Protein AF-A0A1G2DXQ0-F1 (afdb_monomer_lite)

Organism: NCBI:txid1801661

Foldseek 3Di:
DVVVVLVVVLVVVLVVQLVVLVVVQVVVCVVPVDFDWDQWDDPDPPDIDGDPDTHGPNCCSVVRSVVSSVVSCVLVDPPCPLVNLLVVLLCVLLVVLLCCLLCVLLVVLQVQQVVQLVVVDVPPSNVRSCCRSVVRSCCRNCVRSVCRSCCRSVVVSVVVSVVVVVVVCPDPVVVVVVVVVVVVVVVVVVVVD

pLDDT: mean 70.81, std 11.17, range [49.62, 90.19]

Sequence (193 aa):
MEKERKRKLMWRWSLITAGLIALFWTMWYLITGQVPVMTSIKMTPELTWQLPFGISRWWDILIGPIWSFILISFFTNERITKNEGLVFGLVFGLVAGLVFGLVFGLGAGLVFGLVFGLVFGPGAGLVFGLVAGLGFGLVFGLGFGLVFGLVFGLGAGLSFGLVAFIEWVLSKRFWKSVGYWLIAKNTNKTKEA

Secondary structure (DSSP, 8-state):
-HHHHHHHHHHHHHHHHHHHHHHHHHHHHHHHSS--EEEEEESSSS-EEEEEEEEEGGGHHHHHHHHHHHHHHHHT-TTS-TTHHHHHHHHHHHHHHHHHHHHHHHHHHHHHHHHHHHHT-TTHHHHHHHHHHHHHHHHHHHHHHHHHHHHHHHHHHHHHHHHHHHHHHHSHHHHHHHHHHHHHHHHHHTT--

Radius of gyration: 26.66 Å; chains: 1; bounding box: 58×34×91 Å

Structure (mmCIF, N/CA/C/O backbone):
data_AF-A0A1G2DXQ0-F1
#
_entry.id   AF-A0A1G2DXQ0-F1
#
loop_
_atom_site.group_PDB
_atom_site.id
_atom_site.type_symbol
_atom_site.label_atom_id
_atom_site.label_alt_id
_atom_site.label_comp_id
_atom_site.label_asym_id
_atom_site.label_entity_id
_atom_site.label_seq_id
_atom_site.pdbx_PDB_ins_code
_atom_site.Cartn_x
_atom_site.Cartn_y
_atom_site.Cartn_z
_atom_site.occupancy
_atom_site.B_iso_or_equiv
_atom_site.auth_seq_id
_atom_site.auth_comp_id
_atom_site.auth_asym_id
_atom_site.auth_atom_id
_atom_site.pdbx_PDB_model_num
ATOM 1 N N . MET A 1 1 ? -22.666 2.218 19.376 1.00 52.53 1 MET A N 1
ATOM 2 C CA . MET A 1 1 ? -22.587 3.556 18.745 1.00 52.53 1 MET A CA 1
ATOM 3 C C . MET A 1 1 ? -21.259 3.782 18.018 1.00 52.53 1 MET A C 1
ATOM 5 O O . MET A 1 1 ? -21.275 3.916 16.802 1.00 52.53 1 MET A O 1
ATOM 9 N N . GLU A 1 2 ? -20.105 3.768 18.694 1.00 59.62 2 GLU A N 1
ATOM 10 C CA . GLU A 1 2 ? -18.818 4.112 18.055 1.00 59.62 2 GLU A CA 1
ATOM 11 C C . GLU A 1 2 ? -18.319 3.078 17.025 1.00 59.62 2 GLU A C 1
ATOM 13 O O . GLU A 1 2 ? -17.990 3.441 15.896 1.00 59.62 2 GLU A O 1
ATOM 18 N N . LYS A 1 3 ? -18.374 1.777 17.348 1.00 60.38 3 LYS A N 1
ATOM 19 C CA . LYS A 1 3 ? -18.019 0.684 16.413 1.00 60.38 3 LYS A CA 1
ATOM 20 C C . LYS A 1 3 ? -18.820 0.702 15.110 1.00 60.38 3 LYS A C 1
ATOM 22 O O . LYS A 1 3 ? -18.316 0.334 14.055 1.00 60.38 3 LYS A O 1
ATOM 27 N N . GLU A 1 4 ? -20.079 1.108 15.179 1.00 65.38 4 GLU A N 1
ATOM 28 C CA . GLU A 1 4 ? -20.983 1.120 14.030 1.00 65.38 4 GLU A CA 1
ATOM 29 C C . GLU A 1 4 ? -20.760 2.349 13.146 1.00 65.38 4 GLU A C 1
ATOM 31 O O . GLU A 1 4 ? -20.757 2.245 11.918 1.00 65.38 4 GLU A O 1
ATOM 36 N N . ARG A 1 5 ? -20.435 3.488 13.769 1.00 68.50 5 ARG A N 1
ATOM 37 C CA . ARG A 1 5 ? -19.997 4.702 13.074 1.00 68.50 5 ARG A CA 1
ATOM 38 C C . ARG A 1 5 ? -18.657 4.478 12.356 1.00 68.50 5 ARG A C 1
ATOM 40 O O . ARG A 1 5 ? -18.553 4.816 11.180 1.00 68.50 5 ARG A O 1
ATOM 47 N N . LYS A 1 6 ? -17.689 3.815 13.011 1.00 65.38 6 LYS A N 1
ATOM 48 C CA . LYS A 1 6 ? -16.402 3.401 12.410 1.00 65.38 6 LYS A CA 1
ATOM 49 C C . LYS A 1 6 ? -16.615 2.458 11.219 1.00 65.38 6 LYS A C 1
ATOM 51 O O . LYS A 1 6 ? -16.069 2.694 10.147 1.00 65.38 6 LYS A O 1
ATOM 56 N N . ARG A 1 7 ? -17.484 1.449 11.356 1.00 66.75 7 ARG A N 1
ATOM 57 C CA . ARG A 1 7 ? -17.808 0.498 10.274 1.00 66.75 7 ARG A CA 1
ATOM 58 C C . ARG A 1 7 ? -18.415 1.169 9.043 1.00 66.75 7 ARG A C 1
ATOM 60 O O . ARG A 1 7 ? -17.995 0.869 7.929 1.00 66.75 7 ARG A O 1
ATOM 67 N N . LYS A 1 8 ? -19.354 2.101 9.237 1.00 71.25 8 LYS A N 1
ATOM 68 C CA . LYS A 1 8 ? -19.920 2.899 8.136 1.00 71.25 8 LYS A CA 1
ATOM 69 C C . LYS A 1 8 ? -18.861 3.757 7.447 1.00 71.25 8 LYS A C 1
ATOM 71 O O . LYS A 1 8 ? -18.896 3.896 6.231 1.00 71.25 8 LYS A O 1
ATOM 76 N N . LEU A 1 9 ? -17.924 4.325 8.202 1.00 71.88 9 LEU A N 1
ATOM 77 C CA . LEU A 1 9 ? -16.843 5.137 7.645 1.00 71.88 9 LEU A CA 1
ATOM 78 C C . LEU A 1 9 ? -15.877 4.286 6.803 1.00 71.88 9 LEU A C 1
ATOM 80 O O . LEU A 1 9 ? -15.564 4.668 5.680 1.00 71.88 9 LEU A O 1
ATOM 84 N N . MET A 1 10 ? -15.493 3.102 7.293 1.00 71.25 10 MET A N 1
ATOM 85 C CA . MET A 1 10 ? -14.620 2.159 6.573 1.00 71.25 10 MET A CA 1
ATOM 86 C C . MET A 1 10 ? -15.224 1.697 5.243 1.00 71.25 10 MET A C 1
ATOM 88 O O . MET A 1 10 ? -14.546 1.695 4.219 1.00 71.25 10 MET A O 1
ATOM 92 N N . TRP A 1 11 ? -16.521 1.388 5.239 1.00 73.69 11 TRP A N 1
ATOM 93 C CA . TRP A 1 11 ? -17.241 1.031 4.015 1.00 73.69 11 TRP A CA 1
ATOM 94 C C . TRP A 1 11 ? -17.268 2.168 2.988 1.00 73.69 11 TRP A C 1
ATOM 96 O O . TRP A 1 11 ? -17.078 1.931 1.799 1.00 73.69 11 TRP A O 1
ATOM 106 N N . ARG A 1 12 ? -17.452 3.416 3.436 1.00 78.62 12 ARG A N 1
ATOM 107 C CA . ARG A 1 12 ? -17.473 4.586 2.544 1.00 78.62 12 ARG A CA 1
ATOM 108 C C . ARG A 1 12 ? -16.119 4.821 1.876 1.00 78.62 12 ARG A C 1
ATOM 110 O O . ARG A 1 12 ? -16.085 5.064 0.677 1.00 78.62 12 ARG A O 1
ATOM 117 N N . TRP A 1 13 ? -15.015 4.703 2.612 1.00 75.31 13 TRP A N 1
ATOM 118 C CA . TRP A 1 13 ? -13.667 4.861 2.044 1.00 75.31 13 TRP A CA 1
ATOM 119 C C . TRP A 1 13 ? -13.276 3.728 1.093 1.00 75.31 13 TRP A C 1
ATOM 121 O O . TRP A 1 13 ? -12.686 3.977 0.042 1.00 75.31 13 TRP A O 1
ATOM 131 N N . SER A 1 14 ? -13.663 2.495 1.417 1.00 81.44 14 SER A N 1
ATOM 132 C CA . SER A 1 14 ? -13.459 1.335 0.544 1.00 81.44 14 SER A CA 1
ATOM 133 C C . SER A 1 14 ? -14.208 1.496 -0.794 1.00 81.44 14 SER A C 1
ATOM 135 O O . SER A 1 14 ? -13.645 1.259 -1.858 1.00 81.44 14 SER A O 1
ATOM 137 N N . LEU A 1 15 ? -15.436 2.032 -0.774 1.00 81.88 15 LEU A N 1
ATOM 138 C CA . LEU A 1 15 ? -16.193 2.345 -1.996 1.00 81.88 15 LEU A CA 1
ATOM 139 C C . LEU A 1 15 ? -15.593 3.506 -2.803 1.00 81.88 15 LEU A C 1
ATOM 141 O O . LEU A 1 15 ? -15.548 3.439 -4.029 1.00 81.88 15 LEU A O 1
ATOM 145 N N . ILE A 1 16 ? -15.110 4.559 -2.135 1.00 82.62 16 ILE A N 1
ATOM 146 C CA . ILE A 1 16 ? -14.451 5.694 -2.807 1.00 82.62 16 ILE A CA 1
ATOM 147 C C . ILE A 1 16 ? -13.179 5.227 -3.523 1.00 82.62 16 ILE A C 1
ATOM 149 O O . ILE A 1 16 ? -12.954 5.583 -4.678 1.00 82.62 16 ILE A O 1
ATOM 153 N N . THR A 1 17 ? -12.365 4.401 -2.863 1.00 83.19 17 THR A N 1
ATOM 154 C CA . THR A 1 17 ? -11.141 3.850 -3.465 1.00 83.19 17 THR A CA 1
ATOM 155 C C . THR A 1 17 ? -11.452 2.920 -4.637 1.00 83.19 17 THR A C 1
ATOM 157 O O . THR A 1 17 ? -10.815 3.052 -5.680 1.00 83.19 17 THR A O 1
ATOM 160 N N . ALA A 1 18 ? -12.481 2.071 -4.528 1.00 85.31 18 ALA A N 1
ATOM 161 C CA . ALA A 1 18 ? -12.976 1.265 -5.649 1.00 85.31 18 ALA A CA 1
ATOM 162 C C . ALA A 1 18 ? -13.349 2.141 -6.855 1.00 85.31 18 ALA A C 1
ATOM 164 O O . ALA A 1 18 ? -12.915 1.883 -7.977 1.00 85.31 18 ALA A O 1
ATOM 165 N N . GLY A 1 19 ? -14.126 3.201 -6.608 1.00 85.56 19 GLY A N 1
ATOM 166 C CA . GLY A 1 19 ? -14.592 4.126 -7.638 1.00 85.56 19 GLY A CA 1
ATOM 167 C C . GLY A 1 19 ? -13.456 4.886 -8.322 1.00 85.56 19 GLY A C 1
ATOM 168 O O . GLY A 1 19 ? -13.469 5.023 -9.540 1.00 85.56 19 GLY A O 1
ATOM 169 N N . LEU A 1 20 ? -12.444 5.328 -7.570 1.00 85.00 20 LEU A N 1
ATOM 170 C CA . LEU A 1 20 ? -11.263 5.997 -8.130 1.00 85.00 20 LEU A CA 1
ATOM 171 C C . LEU A 1 20 ? -10.435 5.065 -9.024 1.00 85.00 20 LEU A C 1
ATOM 173 O O . LEU A 1 20 ? -10.027 5.468 -10.112 1.00 85.00 20 LEU A O 1
ATOM 177 N N . ILE A 1 21 ? -10.218 3.819 -8.591 1.00 86.69 21 ILE A N 1
ATOM 178 C CA . ILE A 1 21 ? -9.488 2.816 -9.382 1.00 86.69 21 ILE A CA 1
ATOM 179 C C . ILE A 1 21 ? -10.279 2.465 -10.649 1.00 86.69 21 ILE A C 1
ATOM 181 O O . ILE A 1 21 ? -9.698 2.362 -11.729 1.00 86.69 21 ILE A O 1
ATOM 185 N N . ALA A 1 22 ? -11.605 2.342 -10.537 1.00 87.31 22 ALA A N 1
ATOM 186 C CA . ALA A 1 22 ? -12.482 2.128 -11.681 1.00 87.31 22 ALA A CA 1
ATOM 187 C C . ALA A 1 22 ? -12.396 3.283 -12.681 1.00 87.31 22 ALA A C 1
ATOM 189 O O . ALA A 1 22 ? -12.185 3.037 -13.865 1.00 87.31 22 ALA A O 1
ATOM 190 N N . LEU A 1 23 ? -12.479 4.526 -12.195 1.00 87.31 23 LEU A N 1
ATOM 191 C CA . LEU A 1 23 ? -12.400 5.732 -13.016 1.00 87.31 23 LEU A CA 1
ATOM 192 C C . LEU A 1 23 ? -11.070 5.801 -13.775 1.00 87.31 23 LEU A C 1
ATOM 194 O O . LEU A 1 23 ? -11.061 6.032 -14.986 1.00 87.31 23 LEU A O 1
ATOM 198 N N . PHE A 1 24 ? -9.961 5.530 -13.085 1.00 90.19 24 PHE A N 1
ATOM 199 C CA . PHE A 1 24 ? -8.633 5.474 -13.691 1.00 90.19 24 PHE A CA 1
ATOM 200 C C . PHE A 1 24 ? -8.569 4.455 -14.837 1.00 90.19 24 PHE A C 1
ATOM 202 O O . PHE A 1 24 ? -8.163 4.806 -15.946 1.00 90.19 24 PHE A O 1
ATOM 209 N N . TRP A 1 25 ? -9.023 3.218 -14.610 1.00 85.69 25 TRP A N 1
ATOM 210 C CA . TRP A 1 25 ? -8.993 2.183 -15.646 1.00 85.69 25 TRP A CA 1
ATOM 211 C C . TRP A 1 25 ? -9.972 2.443 -16.789 1.00 85.69 25 TRP A C 1
ATOM 213 O O . TRP A 1 25 ? -9.624 2.183 -17.939 1.00 85.69 25 TRP A O 1
ATOM 223 N N . THR A 1 26 ? -11.149 3.014 -16.520 1.00 84.50 26 THR A N 1
ATOM 224 C CA . THR A 1 26 ? -12.054 3.460 -17.591 1.00 84.50 26 THR A CA 1
ATOM 225 C C . THR A 1 26 ? -11.423 4.556 -18.439 1.00 84.50 26 THR A C 1
ATOM 227 O O . THR A 1 26 ? -11.495 4.489 -19.662 1.00 84.50 26 THR A O 1
ATOM 230 N N . MET A 1 27 ? -10.755 5.535 -17.825 1.00 82.25 27 MET A N 1
ATOM 231 C CA . MET A 1 27 ? -10.085 6.607 -18.560 1.00 82.25 27 MET A CA 1
ATOM 232 C C . MET A 1 27 ? -8.917 6.061 -19.387 1.00 82.25 27 MET A C 1
ATOM 234 O O . MET A 1 27 ? -8.775 6.402 -20.558 1.00 82.25 27 MET A O 1
ATOM 238 N N . TRP A 1 28 ? -8.137 5.142 -18.818 1.00 86.31 28 TRP A N 1
ATOM 239 C CA . TRP A 1 28 ? -7.090 4.423 -19.541 1.00 86.31 28 TRP A CA 1
ATOM 240 C C . TRP A 1 28 ? -7.644 3.652 -20.745 1.00 86.31 28 TRP A C 1
ATOM 242 O O . TRP A 1 28 ? -7.092 3.735 -21.842 1.00 86.31 28 TRP A O 1
ATOM 252 N N . TYR A 1 29 ? -8.746 2.924 -20.554 1.00 86.94 29 TYR A N 1
ATOM 253 C CA . TYR A 1 29 ? -9.411 2.166 -21.611 1.00 86.94 29 TYR A CA 1
ATOM 254 C C . TYR A 1 29 ? -9.910 3.074 -22.739 1.00 86.94 29 TYR A C 1
ATOM 256 O O . TYR A 1 29 ? -9.710 2.751 -23.904 1.00 86.94 29 TYR A O 1
ATOM 264 N N . LEU A 1 30 ? -10.485 4.236 -22.412 1.00 87.00 30 LEU A N 1
ATOM 265 C CA . LEU A 1 30 ? -10.919 5.218 -23.412 1.00 87.00 30 LEU A CA 1
ATOM 266 C C . LEU A 1 30 ? -9.749 5.783 -24.233 1.00 87.00 30 LEU A C 1
ATOM 268 O O . LEU A 1 30 ? -9.925 6.072 -25.412 1.00 87.00 30 LEU A O 1
ATOM 272 N N . ILE A 1 31 ? -8.564 5.924 -23.631 1.00 84.75 31 ILE A N 1
ATOM 273 C CA . ILE A 1 31 ? -7.369 6.460 -24.304 1.00 84.75 31 ILE A CA 1
ATOM 274 C C . ILE A 1 31 ? -6.659 5.390 -25.147 1.00 84.75 31 ILE A C 1
ATOM 276 O O . ILE A 1 31 ? -6.178 5.680 -26.238 1.00 84.75 31 ILE A O 1
ATOM 280 N N . THR A 1 32 ? -6.557 4.159 -24.642 1.00 83.75 32 THR A N 1
ATOM 281 C CA . THR A 1 32 ? -5.697 3.108 -25.225 1.00 83.75 32 THR A CA 1
ATOM 282 C C . THR A 1 32 ? -6.465 1.974 -25.909 1.00 83.75 32 THR A C 1
ATOM 284 O O . THR A 1 32 ? -5.857 1.127 -26.562 1.00 83.75 32 THR A O 1
ATOM 287 N N . GLY A 1 33 ? -7.791 1.927 -25.748 1.00 88.00 33 GLY A N 1
ATOM 288 C CA . GLY A 1 33 ? -8.677 0.884 -26.275 1.00 88.00 33 GLY A CA 1
ATOM 289 C C . GLY A 1 33 ? -8.600 -0.460 -25.542 1.00 88.00 33 GLY A C 1
ATOM 290 O O . GLY A 1 33 ? -9.318 -1.392 -25.901 1.00 88.00 33 GLY A O 1
ATOM 291 N N . GLN A 1 34 ? -7.740 -0.597 -24.527 1.00 85.69 34 GLN A N 1
ATOM 292 C CA . GLN A 1 34 ? -7.525 -1.855 -23.810 1.00 85.69 34 GLN A CA 1
ATOM 293 C C . GLN A 1 34 ? -7.027 -1.626 -22.382 1.00 85.69 34 GLN A C 1
ATOM 295 O O . GLN A 1 34 ? -6.322 -0.664 -22.094 1.00 85.69 34 GLN A O 1
ATOM 300 N N . VAL A 1 35 ? -7.362 -2.540 -21.473 1.00 86.62 35 VAL A N 1
ATOM 301 C CA . VAL A 1 35 ? -6.764 -2.568 -20.133 1.00 86.62 35 VAL A CA 1
ATOM 302 C C . VAL A 1 35 ? -5.663 -3.625 -20.123 1.00 86.62 35 VAL A C 1
ATOM 304 O O . VAL A 1 35 ? -5.917 -4.736 -20.593 1.00 86.62 35 VAL A O 1
ATOM 307 N N . PRO A 1 36 ? -4.458 -3.320 -19.603 1.00 87.75 36 PRO A N 1
ATOM 308 C CA . PRO A 1 36 ? -3.347 -4.256 -19.583 1.00 87.75 36 PRO A CA 1
ATOM 309 C C . PRO A 1 36 ? -3.733 -5.591 -18.947 1.00 87.75 36 PRO A C 1
ATOM 311 O O . PRO A 1 36 ? -4.448 -5.645 -17.940 1.00 87.75 36 PRO A O 1
ATOM 314 N N . VAL A 1 37 ? -3.222 -6.667 -19.533 1.00 86.69 37 VAL A N 1
ATOM 315 C CA . VAL A 1 37 ? -3.393 -8.032 -19.043 1.00 86.69 37 VAL A CA 1
ATOM 316 C C . VAL A 1 37 ? -2.010 -8.604 -18.773 1.00 86.69 37 VAL A C 1
ATOM 318 O O . VAL A 1 37 ? -1.135 -8.567 -19.635 1.00 86.69 37 VAL A O 1
ATOM 321 N N . MET A 1 38 ? -1.809 -9.123 -17.567 1.00 81.38 38 MET A N 1
ATOM 322 C CA . MET A 1 38 ? -0.597 -9.848 -17.207 1.00 81.38 38 MET A CA 1
ATOM 323 C C . MET A 1 38 ? -0.742 -11.311 -17.611 1.00 81.38 38 MET A C 1
ATOM 325 O O . MET A 1 38 ? -1.541 -12.043 -17.033 1.00 81.38 38 MET A O 1
ATOM 329 N N . THR A 1 39 ? 0.040 -11.734 -18.598 1.00 84.69 39 THR A N 1
ATOM 330 C CA . THR A 1 39 ? 0.149 -13.135 -19.041 1.00 84.69 39 THR A CA 1
ATOM 331 C C . THR A 1 39 ? 1.480 -13.770 -18.643 1.00 84.69 39 THR A C 1
ATOM 333 O O . THR A 1 39 ? 1.619 -14.988 -18.675 1.00 84.69 39 THR A O 1
ATOM 336 N N . SER A 1 40 ? 2.462 -12.968 -18.226 1.00 83.44 40 SER A N 1
ATOM 337 C CA . SER A 1 40 ? 3.776 -13.454 -17.811 1.00 83.44 40 SER A CA 1
ATOM 338 C C . SER A 1 40 ? 4.334 -12.643 -16.651 1.00 83.44 40 SER A C 1
ATOM 340 O O . SER A 1 40 ? 4.285 -11.412 -16.679 1.00 83.44 40 SER A O 1
ATOM 342 N N . ILE A 1 41 ? 4.932 -13.323 -15.681 1.00 82.75 41 ILE A N 1
ATOM 343 C CA . ILE A 1 41 ? 5.661 -12.717 -14.568 1.00 82.75 41 ILE A CA 1
ATOM 344 C C . ILE A 1 41 ? 7.154 -12.867 -14.864 1.00 82.75 41 ILE A C 1
ATOM 346 O O . ILE A 1 41 ? 7.664 -13.980 -14.986 1.00 82.75 41 ILE A O 1
ATOM 350 N N . LYS A 1 42 ? 7.862 -11.743 -15.007 1.00 85.38 42 LYS A N 1
ATOM 351 C CA . LYS A 1 42 ? 9.319 -11.738 -15.190 1.00 85.38 42 LYS A CA 1
ATOM 352 C C . LYS A 1 42 ? 9.982 -11.720 -13.815 1.00 85.38 42 LYS A C 1
ATOM 354 O O . LYS A 1 42 ? 9.808 -10.746 -13.087 1.00 85.38 42 LYS A O 1
ATOM 359 N N . MET A 1 43 ? 10.700 -12.784 -13.457 1.00 77.88 43 MET A N 1
ATOM 360 C CA . MET A 1 43 ? 11.474 -12.829 -12.207 1.00 77.88 43 MET A CA 1
ATOM 361 C C . MET A 1 43 ? 12.919 -12.371 -12.429 1.00 77.88 43 MET A C 1
ATOM 363 O O . MET A 1 43 ? 13.457 -11.618 -11.623 1.00 77.88 43 MET A O 1
ATOM 367 N N . THR A 1 44 ? 13.512 -12.753 -13.561 1.00 77.62 44 THR A N 1
ATOM 368 C CA . THR A 1 44 ? 14.790 -12.238 -14.079 1.00 77.62 44 THR A CA 1
ATOM 369 C C . THR A 1 44 ? 14.658 -11.979 -15.585 1.00 77.62 44 THR A C 1
ATOM 371 O O . THR A 1 44 ? 13.681 -12.434 -16.189 1.00 77.62 44 THR A O 1
ATOM 374 N N . PRO A 1 45 ? 15.582 -11.230 -16.222 1.00 77.25 45 PRO A N 1
ATO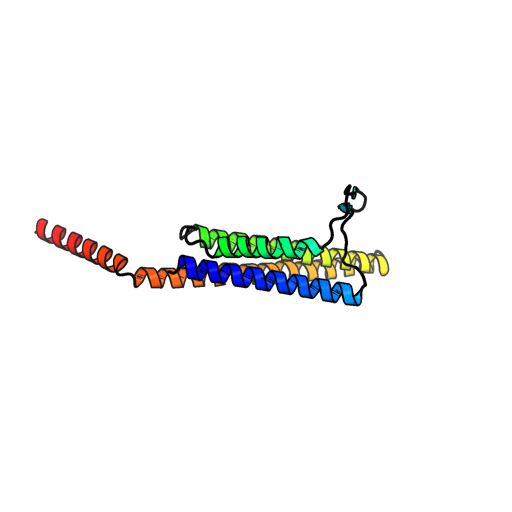M 375 C CA . PRO A 1 45 ? 15.530 -10.974 -17.663 1.00 77.25 45 PRO A CA 1
ATOM 376 C C . PRO A 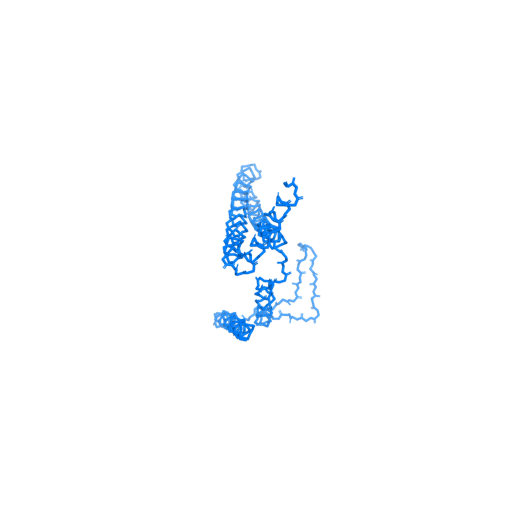1 45 ? 15.440 -12.250 -18.510 1.00 77.25 45 PRO A C 1
ATOM 378 O O . PRO A 1 45 ? 14.770 -12.229 -19.541 1.00 77.25 45 PRO A O 1
ATOM 381 N N . GLU A 1 46 ? 16.039 -13.359 -18.055 1.00 81.69 46 GLU A N 1
ATOM 382 C CA . GLU A 1 46 ? 15.944 -14.656 -18.736 1.00 81.69 46 GLU A CA 1
ATOM 383 C C . GLU A 1 46 ? 14.798 -15.553 -18.226 1.00 81.69 46 GLU A C 1
ATOM 385 O O . GLU A 1 46 ? 14.320 -16.407 -18.974 1.00 81.69 46 GLU A O 1
ATOM 390 N N . LEU A 1 47 ? 14.314 -15.375 -16.986 1.00 84.56 47 LEU A N 1
ATOM 391 C CA . LEU A 1 47 ? 13.260 -16.215 -16.402 1.00 84.56 47 LEU A CA 1
ATOM 392 C C . LEU A 1 47 ? 11.896 -15.521 -16.456 1.00 84.56 47 LEU A C 1
ATOM 394 O O . LEU A 1 47 ? 11.537 -14.705 -15.597 1.00 84.56 47 LEU A O 1
ATOM 398 N N . THR A 1 48 ? 11.104 -15.909 -17.454 1.00 80.38 48 THR A N 1
ATOM 399 C CA . THR A 1 48 ? 9.703 -15.497 -17.576 1.00 80.38 48 THR A CA 1
ATOM 400 C C . THR A 1 48 ? 8.787 -16.674 -17.279 1.00 80.38 48 THR A C 1
ATOM 402 O O . THR A 1 48 ? 8.823 -17.702 -17.952 1.00 80.38 48 THR A O 1
ATOM 405 N N . TRP A 1 49 ? 7.978 -16.538 -16.234 1.00 82.62 49 TRP A N 1
ATOM 406 C CA . TRP A 1 49 ? 6.960 -17.521 -15.902 1.00 82.62 49 TRP A CA 1
ATOM 407 C C . TRP A 1 49 ? 5.665 -17.137 -16.613 1.00 82.62 49 TRP A C 1
ATOM 409 O O . TRP A 1 49 ? 5.131 -16.052 -16.374 1.00 82.62 49 TRP A O 1
ATOM 419 N N . GLN A 1 50 ? 5.184 -17.983 -17.525 1.00 86.62 50 GLN A N 1
ATOM 420 C CA . GLN A 1 50 ? 3.933 -17.741 -18.242 1.00 86.62 50 GLN A CA 1
ATOM 421 C C . GLN A 1 50 ? 2.749 -18.328 -17.482 1.00 86.62 50 GLN A C 1
ATOM 423 O O . GLN A 1 50 ? 2.782 -19.471 -17.028 1.00 86.62 50 GLN A O 1
ATOM 428 N N . LEU A 1 51 ? 1.703 -17.523 -17.346 1.00 85.19 51 LEU A N 1
ATOM 429 C CA . LEU A 1 51 ? 0.471 -17.918 -16.688 1.00 85.19 51 LEU A CA 1
ATOM 430 C C . LEU A 1 51 ? -0.425 -18.656 -17.695 1.00 85.19 51 LEU A C 1
ATOM 432 O O . LEU A 1 51 ? -0.538 -18.223 -18.843 1.00 85.19 51 LEU A O 1
ATOM 436 N N . PRO A 1 52 ? -1.132 -19.717 -17.273 1.00 81.44 52 PRO A N 1
ATOM 437 C CA . PRO A 1 52 ? -2.084 -20.427 -18.129 1.00 81.44 52 PRO A CA 1
ATOM 438 C C . PRO A 1 52 ? -3.328 -19.585 -18.483 1.00 81.44 52 PRO A C 1
ATOM 440 O O . PRO A 1 52 ? -4.163 -20.017 -19.272 1.00 81.44 52 PRO A O 1
ATOM 443 N N . PHE A 1 53 ? -3.463 -18.388 -17.904 1.00 83.94 53 PHE A N 1
ATOM 444 C CA . PHE A 1 53 ? -4.518 -17.416 -18.175 1.00 83.94 53 PHE A CA 1
ATOM 445 C C . PHE A 1 53 ? -3.990 -15.985 -17.994 1.00 83.94 53 PHE A C 1
ATOM 447 O O . PHE A 1 53 ? -3.078 -15.735 -17.208 1.00 83.94 53 PHE A O 1
ATOM 454 N N . GLY A 1 54 ? -4.584 -15.027 -18.707 1.00 81.19 54 GLY A N 1
ATOM 455 C CA . GLY A 1 54 ? -4.271 -13.609 -18.549 1.00 81.19 54 GLY A CA 1
ATOM 456 C C . GLY A 1 54 ? -5.036 -12.978 -17.386 1.00 81.19 54 GLY A C 1
ATOM 457 O O . GLY A 1 54 ? -6.263 -13.053 -17.332 1.00 81.19 54 GLY A O 1
ATOM 458 N N . ILE A 1 55 ? -4.329 -12.313 -16.473 1.00 83.50 55 ILE A N 1
ATOM 459 C CA . ILE A 1 55 ? -4.939 -11.567 -15.368 1.00 83.50 55 ILE A CA 1
ATOM 460 C C . ILE A 1 55 ? -5.106 -10.115 -15.803 1.00 83.50 55 ILE A C 1
ATOM 462 O O . ILE A 1 55 ? -4.128 -9.383 -15.958 1.00 83.50 55 ILE A O 1
ATOM 466 N N . SER A 1 56 ? -6.348 -9.688 -16.028 1.00 86.31 56 SER A N 1
ATOM 467 C CA . SER A 1 56 ? -6.626 -8.290 -16.352 1.00 86.31 56 SER A CA 1
ATOM 468 C C . SER A 1 56 ? -6.337 -7.382 -15.157 1.00 86.31 56 SER A C 1
ATOM 470 O O . SER A 1 56 ? -6.639 -7.721 -14.016 1.00 86.31 56 SER A O 1
ATOM 472 N N . ARG A 1 57 ? -5.832 -6.174 -15.401 1.00 85.44 57 ARG A N 1
ATOM 473 C CA . ARG A 1 57 ? -5.672 -5.191 -14.324 1.00 85.44 57 ARG A CA 1
ATOM 474 C C . ARG A 1 57 ? -6.989 -4.615 -13.796 1.00 85.44 57 ARG A C 1
ATOM 476 O O . ARG A 1 57 ? -6.984 -3.976 -12.751 1.00 85.44 57 ARG A O 1
ATOM 483 N N . TRP A 1 58 ? -8.128 -4.938 -14.418 1.00 81.56 58 TRP A N 1
ATOM 484 C CA . TRP A 1 58 ? -9.458 -4.706 -13.835 1.00 81.56 58 TRP A CA 1
ATOM 485 C C . TRP A 1 58 ? -9.619 -5.327 -12.440 1.00 81.56 58 TRP A C 1
ATOM 487 O O . TRP A 1 58 ? -10.396 -4.824 -11.627 1.00 81.56 58 TRP A O 1
ATOM 497 N N . TRP A 1 59 ? -8.847 -6.375 -12.134 1.00 80.31 59 TRP A N 1
ATOM 498 C CA . TRP A 1 59 ? -8.825 -6.988 -10.811 1.00 80.31 59 TRP A CA 1
ATOM 499 C C . TRP A 1 59 ? -8.408 -6.006 -9.709 1.00 80.31 59 TRP A C 1
ATOM 501 O O . TRP A 1 59 ? -8.896 -6.153 -8.590 1.00 80.31 59 TRP A O 1
ATOM 511 N N . ASP A 1 60 ? -7.637 -4.954 -10.020 1.00 80.81 60 ASP A N 1
ATOM 512 C CA . ASP A 1 60 ? -7.211 -3.911 -9.072 1.00 80.81 60 ASP A CA 1
ATOM 513 C C . ASP A 1 60 ? -8.411 -3.225 -8.374 1.00 80.81 60 ASP A C 1
ATOM 515 O O . ASP A 1 60 ? -8.292 -2.791 -7.227 1.00 80.81 60 ASP A O 1
ATOM 519 N N . ILE A 1 61 ? -9.593 -3.194 -9.009 1.00 84.00 61 ILE A N 1
ATOM 520 C CA . ILE A 1 61 ? -10.840 -2.654 -8.428 1.00 84.00 61 ILE A CA 1
ATOM 521 C C . ILE A 1 61 ? -11.380 -3.533 -7.303 1.00 84.00 61 ILE A C 1
ATOM 523 O O . ILE A 1 61 ? -12.018 -3.025 -6.388 1.00 84.00 61 ILE A O 1
ATOM 527 N N . LEU A 1 62 ? -11.142 -4.843 -7.356 1.00 80.75 62 LEU A N 1
ATOM 528 C CA . LEU A 1 62 ? -11.572 -5.771 -6.312 1.00 80.75 62 LEU A CA 1
ATOM 529 C C . LEU A 1 62 ? -10.563 -5.803 -5.166 1.00 80.75 62 LEU A C 1
ATOM 531 O O . LEU A 1 62 ? -10.951 -5.801 -3.999 1.00 80.75 62 LEU A O 1
ATOM 535 N N . ILE A 1 63 ? 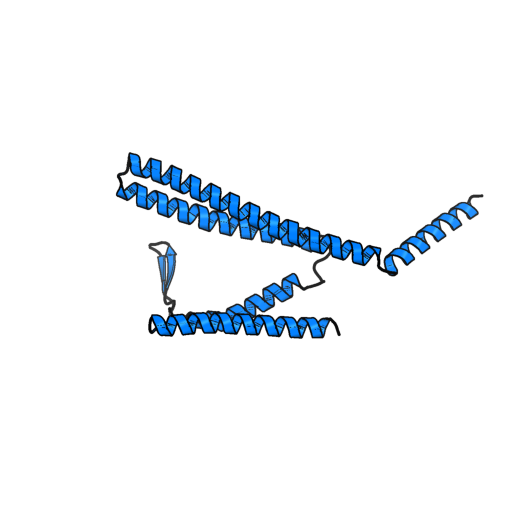-9.266 -5.788 -5.482 1.00 79.50 63 ILE A N 1
ATOM 536 C CA . ILE A 1 63 ? -8.208 -5.911 -4.468 1.00 79.50 63 ILE A CA 1
ATOM 537 C C . ILE A 1 63 ? -7.954 -4.591 -3.738 1.00 79.50 63 ILE A C 1
ATOM 539 O O . ILE A 1 63 ? -7.703 -4.610 -2.538 1.00 79.50 63 ILE A O 1
ATOM 543 N N . GLY A 1 64 ? -8.043 -3.442 -4.412 1.00 80.19 64 GLY A N 1
ATOM 544 C CA . GLY A 1 64 ? -7.811 -2.129 -3.797 1.00 80.19 64 GLY A CA 1
ATOM 545 C C . GLY A 1 64 ? -8.706 -1.847 -2.578 1.00 80.19 64 GLY A C 1
ATOM 546 O O . GLY A 1 64 ? -8.188 -1.503 -1.515 1.00 80.19 64 GLY A O 1
ATOM 547 N N . PRO A 1 65 ? -10.030 -2.056 -2.667 1.00 80.94 65 PRO A N 1
ATOM 548 C CA . PRO A 1 65 ? -10.964 -1.897 -1.551 1.00 80.94 65 PRO A CA 1
ATOM 549 C C . PRO A 1 65 ? -10.725 -2.890 -0.410 1.00 80.94 65 PRO A C 1
ATOM 551 O O . PRO A 1 65 ? -10.886 -2.516 0.754 1.00 80.94 65 PRO A O 1
ATOM 554 N N . ILE A 1 66 ? -10.305 -4.121 -0.732 1.00 77.50 66 ILE A N 1
ATOM 555 C CA . ILE A 1 66 ? -9.915 -5.149 0.247 1.00 77.50 66 ILE A CA 1
ATOM 556 C C . ILE A 1 66 ? -8.654 -4.705 0.991 1.00 77.50 66 ILE A C 1
ATOM 558 O O . ILE A 1 66 ? -8.640 -4.701 2.221 1.00 77.50 66 ILE A O 1
ATOM 562 N N . TRP A 1 67 ? -7.625 -4.256 0.268 1.00 70.75 67 TRP A N 1
ATOM 563 C CA . TRP A 1 67 ? -6.408 -3.708 0.861 1.00 70.75 67 TRP A CA 1
ATOM 564 C C . TRP A 1 67 ? -6.702 -2.478 1.708 1.00 70.75 67 TRP A C 1
ATOM 566 O O . TRP A 1 67 ? -6.237 -2.419 2.837 1.00 70.75 67 TRP A O 1
ATOM 576 N N . SER A 1 68 ? -7.528 -1.546 1.228 1.00 73.06 68 SER A N 1
ATOM 577 C CA . SER A 1 68 ? -7.963 -0.368 1.989 1.00 73.06 68 SER A CA 1
ATOM 578 C C . SER A 1 68 ? -8.676 -0.763 3.285 1.00 73.06 68 SER A C 1
ATOM 580 O O . SER A 1 68 ? -8.385 -0.209 4.345 1.00 73.06 68 SER A O 1
ATOM 582 N N . PHE A 1 69 ? -9.549 -1.772 3.236 1.00 71.94 69 PHE A N 1
ATOM 583 C CA . PHE A 1 69 ? -10.233 -2.289 4.417 1.00 71.94 69 PHE A CA 1
ATOM 584 C C . PHE A 1 69 ? -9.266 -2.948 5.404 1.00 71.94 69 PHE A C 1
ATOM 586 O O . PHE A 1 69 ? -9.356 -2.678 6.598 1.00 71.94 69 PHE A O 1
ATOM 593 N N . ILE A 1 70 ? -8.318 -3.759 4.926 1.00 72.50 70 ILE A N 1
ATOM 594 C CA . ILE A 1 70 ? -7.273 -4.373 5.758 1.00 72.50 70 ILE A CA 1
ATOM 595 C C . ILE A 1 70 ? -6.416 -3.285 6.409 1.00 72.50 70 ILE A C 1
ATOM 597 O O . ILE A 1 70 ? -6.251 -3.297 7.625 1.00 72.50 70 ILE A O 1
ATOM 601 N N . LEU A 1 71 ? -5.938 -2.311 5.632 1.00 67.81 71 LEU A N 1
ATOM 602 C CA . LEU A 1 71 ? -5.094 -1.208 6.099 1.00 67.81 71 LEU A CA 1
ATOM 603 C C . LEU A 1 71 ? -5.820 -0.390 7.171 1.00 67.81 71 LEU A C 1
ATOM 605 O O . LEU A 1 71 ? -5.321 -0.230 8.280 1.00 67.81 71 LEU A O 1
ATOM 609 N N . ILE A 1 72 ? -7.044 0.058 6.892 1.00 67.00 72 ILE A N 1
ATOM 610 C CA . ILE A 1 72 ? -7.820 0.857 7.845 1.00 67.00 72 ILE A CA 1
ATOM 611 C C . ILE A 1 72 ? -8.213 0.015 9.062 1.00 67.00 72 ILE A C 1
ATOM 613 O O . ILE A 1 72 ? -8.103 0.493 10.191 1.00 67.00 72 ILE A O 1
ATOM 617 N N . SER A 1 73 ? -8.625 -1.241 8.876 1.00 63.31 73 SER A N 1
ATOM 618 C CA . SER A 1 73 ? -8.950 -2.139 9.987 1.00 63.31 73 SER A CA 1
ATOM 619 C C . SER A 1 73 ? -7.737 -2.420 10.866 1.00 63.31 73 SER A C 1
ATOM 621 O O . SER A 1 73 ? -7.924 -2.670 12.052 1.00 63.31 73 SER A O 1
ATOM 623 N N . PHE A 1 74 ? -6.524 -2.384 10.317 1.00 61.66 74 PHE A N 1
ATOM 624 C CA . PHE A 1 74 ? -5.286 -2.569 11.064 1.00 61.66 74 PHE A CA 1
ATOM 625 C C . PHE A 1 74 ? -4.903 -1.298 11.834 1.00 61.66 74 PHE A C 1
ATOM 627 O O . PHE A 1 74 ? -4.667 -1.360 13.037 1.00 61.66 74 PHE A O 1
ATOM 634 N N . PHE A 1 75 ? -4.948 -0.131 11.182 1.00 57.25 75 PHE A N 1
ATOM 635 C CA . PHE A 1 75 ? -4.634 1.168 11.797 1.00 57.25 75 PHE A CA 1
ATOM 636 C C . PHE A 1 75 ? -5.684 1.651 12.809 1.00 57.25 75 PHE A C 1
ATOM 638 O O . PHE A 1 75 ? -5.361 2.403 13.724 1.00 57.25 75 PHE A O 1
ATOM 645 N N . THR A 1 76 ? -6.941 1.221 12.672 1.00 56.97 76 THR A N 1
ATOM 646 C CA . THR A 1 76 ? -8.046 1.624 13.566 1.00 56.97 76 THR A CA 1
ATOM 647 C C . THR A 1 76 ? -8.303 0.594 14.675 1.00 56.97 76 THR A C 1
ATOM 649 O O . THR A 1 76 ? -9.216 0.773 15.486 1.00 56.97 76 THR A O 1
ATOM 652 N N . ASN A 1 77 ? -7.547 -0.511 14.725 1.00 54.94 77 ASN A N 1
ATOM 653 C CA . ASN A 1 77 ? -7.747 -1.537 15.743 1.00 54.94 77 ASN A CA 1
ATOM 654 C C . ASN A 1 77 ? -7.174 -1.073 17.089 1.00 54.94 77 ASN A C 1
ATOM 656 O O . ASN A 1 77 ? -5.966 -1.063 17.296 1.00 54.94 77 ASN A O 1
ATOM 660 N N . GLU A 1 78 ? -8.048 -0.779 18.050 1.00 54.84 78 GLU A N 1
ATOM 661 C CA . GLU A 1 78 ? -7.694 -0.413 19.436 1.00 54.84 78 GLU A CA 1
ATOM 662 C C . GLU A 1 78 ? -6.976 -1.537 20.219 1.00 54.84 78 GLU A C 1
ATOM 664 O O . GLU A 1 78 ? -6.667 -1.377 21.397 1.00 54.84 78 GLU A O 1
ATOM 669 N N . ARG A 1 79 ? -6.741 -2.699 19.593 1.00 49.62 79 ARG A N 1
ATOM 670 C CA . ARG A 1 79 ? -6.106 -3.872 20.211 1.00 49.62 79 ARG A CA 1
ATOM 671 C C . ARG A 1 79 ? -4.587 -3.901 20.125 1.00 49.62 79 ARG A C 1
ATOM 673 O O . ARG A 1 79 ? -4.003 -4.794 20.731 1.00 49.62 79 ARG A O 1
ATOM 680 N N . ILE A 1 80 ? -3.951 -2.981 19.403 1.00 52.97 80 ILE A N 1
ATOM 681 C CA . ILE A 1 80 ? -2.493 -2.900 19.460 1.00 52.97 80 ILE A CA 1
ATOM 682 C C . ILE A 1 80 ? -2.142 -2.239 20.791 1.00 52.97 80 ILE A C 1
ATOM 684 O O . ILE A 1 80 ? -2.473 -1.079 21.041 1.00 52.97 80 ILE A O 1
ATOM 688 N N . THR A 1 81 ? -1.566 -3.026 21.696 1.00 50.84 81 THR A N 1
ATOM 689 C CA . THR A 1 81 ? -1.249 -2.560 23.044 1.00 50.84 81 THR A CA 1
ATOM 690 C C . THR A 1 81 ? -0.293 -1.365 22.962 1.00 50.84 81 THR A C 1
ATOM 692 O O . THR A 1 81 ? 0.511 -1.264 22.040 1.00 50.84 81 THR A O 1
ATOM 695 N N . LYS A 1 82 ? -0.414 -0.421 23.907 1.00 51.25 82 LYS A N 1
ATOM 696 C CA . LYS A 1 82 ? 0.197 0.929 23.917 1.00 51.25 82 LYS A CA 1
ATOM 697 C C . LYS A 1 82 ? 1.678 1.034 23.494 1.00 51.25 82 LYS A C 1
ATOM 699 O O . LYS A 1 82 ? 2.094 2.114 23.093 1.00 51.25 82 LYS A O 1
ATOM 704 N N . ASN A 1 83 ? 2.448 -0.052 23.560 1.00 50.69 83 ASN A N 1
ATOM 705 C CA . ASN A 1 83 ? 3.861 -0.095 23.173 1.00 50.69 83 ASN A CA 1
ATOM 706 C C . ASN A 1 83 ? 4.075 -0.699 21.772 1.00 50.69 83 ASN A C 1
ATOM 708 O O . ASN A 1 83 ? 4.987 -0.296 21.057 1.00 50.69 83 ASN A O 1
ATOM 712 N N . GLU A 1 84 ? 3.211 -1.619 21.347 1.00 55.00 84 GLU A N 1
ATOM 713 C CA . GLU A 1 84 ? 3.300 -2.289 20.048 1.00 55.00 84 GLU A CA 1
ATOM 714 C C . GLU A 1 84 ? 2.894 -1.363 18.900 1.00 55.00 84 GLU A C 1
ATOM 716 O O . GLU A 1 84 ? 3.432 -1.494 17.813 1.00 55.00 84 GLU A O 1
ATOM 721 N N . GLY A 1 85 ? 2.008 -0.385 19.124 1.00 56.28 85 GLY A N 1
ATOM 722 C CA . GLY A 1 85 ? 1.570 0.546 18.073 1.00 56.28 85 GLY A CA 1
ATOM 723 C C . GLY A 1 85 ? 2.666 1.524 17.653 1.00 56.28 85 GLY A C 1
ATOM 724 O O . GLY A 1 85 ? 2.815 1.819 16.469 1.00 56.28 85 GLY A O 1
ATOM 725 N N . LEU A 1 86 ? 3.476 1.972 18.618 1.00 54.16 86 LEU A N 1
ATOM 726 C CA . LEU A 1 86 ? 4.632 2.832 18.370 1.00 54.16 86 LEU A CA 1
ATOM 727 C C . LEU A 1 86 ? 5.745 2.050 17.667 1.00 54.16 86 LEU A C 1
ATOM 729 O O . LEU A 1 86 ? 6.263 2.496 16.649 1.00 54.16 86 LEU A O 1
ATOM 733 N N . VAL A 1 87 ? 6.073 0.862 18.186 1.00 59.44 87 VAL A N 1
ATOM 734 C CA . VAL A 1 87 ? 7.085 -0.018 17.589 1.00 59.44 87 VAL A CA 1
ATOM 735 C C . VAL A 1 87 ? 6.657 -0.433 16.187 1.00 59.44 87 VAL A C 1
ATOM 737 O O . VAL A 1 87 ? 7.457 -0.358 15.267 1.00 59.44 87 VAL A O 1
ATOM 740 N N . PHE A 1 88 ? 5.391 -0.789 15.985 1.00 59.06 88 PHE A N 1
ATOM 741 C CA . PHE A 1 88 ? 4.880 -1.178 14.678 1.00 59.06 88 PHE A CA 1
ATOM 742 C C . PHE A 1 88 ? 4.830 -0.003 13.701 1.00 59.06 88 PHE A C 1
ATOM 744 O O . PHE A 1 88 ? 5.255 -0.164 12.568 1.00 59.06 88 PHE A O 1
ATOM 751 N N . GLY A 1 89 ? 4.366 1.183 14.109 1.00 60.91 89 GLY A N 1
ATOM 752 C CA . GLY A 1 89 ? 4.361 2.370 13.246 1.00 60.91 89 GLY A CA 1
ATOM 753 C C . GLY A 1 89 ? 5.771 2.806 12.839 1.00 60.91 89 GLY A C 1
ATOM 754 O O . GLY A 1 89 ? 6.000 3.156 11.681 1.00 60.91 89 GLY A O 1
ATOM 755 N N . LEU A 1 90 ? 6.728 2.706 13.766 1.00 59.44 90 LEU A N 1
ATOM 756 C CA . LEU A 1 90 ? 8.136 2.979 13.503 1.00 59.44 90 LEU A CA 1
ATOM 757 C C . LEU A 1 90 ? 8.746 1.912 12.588 1.00 59.44 90 LEU A C 1
ATOM 759 O O . LEU A 1 90 ? 9.354 2.256 11.585 1.00 59.44 90 LEU A O 1
ATOM 763 N N . VAL A 1 91 ? 8.551 0.625 12.887 1.00 64.25 91 VAL A N 1
ATOM 764 C CA . VAL A 1 91 ? 9.089 -0.487 12.090 1.00 64.25 91 VAL A CA 1
ATOM 765 C C . VAL A 1 91 ? 8.456 -0.507 10.707 1.00 64.25 91 VAL A C 1
ATOM 767 O O . VAL A 1 91 ? 9.174 -0.579 9.723 1.00 64.25 91 VAL A O 1
ATOM 770 N N . PHE A 1 92 ? 7.138 -0.385 10.593 1.00 63.12 92 PHE A N 1
ATOM 771 C CA . PHE A 1 92 ? 6.451 -0.362 9.307 1.00 63.12 92 PHE A CA 1
ATOM 772 C C . PHE A 1 92 ? 6.811 0.888 8.501 1.00 63.12 92 PHE A C 1
ATOM 774 O O . PHE A 1 92 ? 7.156 0.764 7.333 1.00 63.12 92 PHE A O 1
ATOM 781 N N . GLY A 1 93 ? 6.785 2.080 9.106 1.00 61.84 93 GLY A N 1
ATOM 782 C CA . GLY A 1 93 ? 7.138 3.328 8.424 1.00 61.84 93 GLY A CA 1
ATOM 783 C C . GLY A 1 93 ? 8.599 3.361 7.975 1.00 61.84 93 GLY A C 1
ATOM 784 O O . GLY A 1 93 ? 8.885 3.766 6.849 1.00 61.84 93 GLY A O 1
ATOM 785 N N . LEU A 1 94 ? 9.513 2.875 8.817 1.00 62.72 94 LEU A N 1
ATOM 786 C CA . LEU A 1 94 ? 10.933 2.786 8.495 1.00 62.72 94 LEU A CA 1
ATOM 787 C C . LEU A 1 94 ? 11.194 1.692 7.459 1.00 62.72 94 LEU A C 1
ATOM 789 O O . LEU A 1 94 ? 11.849 1.963 6.467 1.00 62.72 94 LEU A O 1
ATOM 793 N N . VAL A 1 95 ? 10.666 0.479 7.631 1.00 66.88 95 VAL A N 1
ATOM 794 C CA . VAL A 1 95 ? 10.884 -0.624 6.681 1.00 66.88 95 VAL A CA 1
ATOM 795 C C . VAL A 1 95 ? 10.238 -0.306 5.340 1.00 66.88 95 VAL A C 1
ATOM 797 O O . VAL A 1 95 ? 10.904 -0.420 4.322 1.00 66.88 95 VAL A O 1
ATOM 800 N N . ALA A 1 96 ? 8.985 0.147 5.304 1.00 62.47 96 ALA A N 1
ATOM 801 C CA . ALA A 1 96 ? 8.331 0.504 4.048 1.00 62.47 96 ALA A CA 1
ATOM 802 C C . ALA A 1 96 ? 9.008 1.711 3.386 1.00 62.47 96 ALA A C 1
ATOM 804 O O . ALA A 1 96 ? 9.295 1.659 2.194 1.00 62.47 96 ALA A O 1
ATOM 805 N N . GLY A 1 97 ? 9.317 2.768 4.147 1.00 61.97 97 GLY A N 1
ATOM 806 C CA . GLY A 1 97 ? 9.989 3.960 3.629 1.00 61.97 97 GLY A CA 1
ATOM 807 C C . GLY A 1 97 ? 11.396 3.667 3.112 1.00 61.97 97 GLY A C 1
ATOM 808 O O . GLY A 1 97 ? 11.756 4.113 2.025 1.00 61.97 97 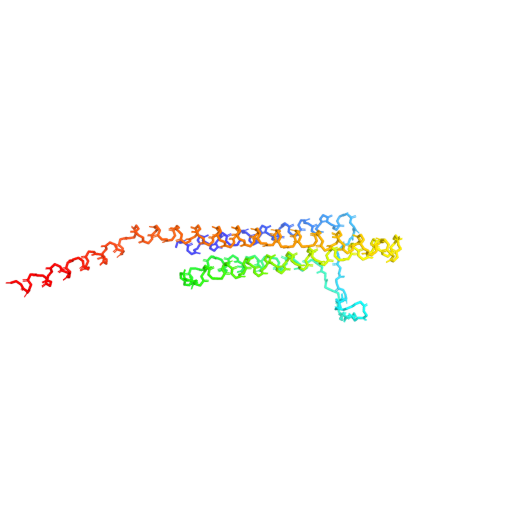GLY A O 1
ATOM 809 N N . LEU A 1 98 ? 12.172 2.865 3.844 1.00 63.59 98 LEU A N 1
ATOM 810 C CA . LEU A 1 98 ? 13.536 2.505 3.472 1.00 63.59 98 LEU A CA 1
ATOM 811 C C . LEU A 1 98 ? 13.551 1.482 2.334 1.00 63.59 98 LEU A C 1
ATOM 813 O O . LEU A 1 98 ? 14.314 1.658 1.400 1.00 63.59 98 LEU A O 1
ATOM 817 N N . VAL A 1 99 ? 12.692 0.459 2.342 1.00 67.81 99 VAL A N 1
ATOM 818 C CA . VAL A 1 99 ? 12.601 -0.502 1.229 1.00 67.81 99 VAL A CA 1
ATOM 819 C C . VAL A 1 99 ? 12.141 0.207 -0.037 1.00 67.81 99 VAL A C 1
ATOM 821 O O . VAL A 1 99 ? 12.773 0.054 -1.074 1.00 67.81 99 VAL A O 1
ATOM 824 N N . PHE A 1 100 ? 11.092 1.025 0.029 1.00 60.97 100 PHE A N 1
ATOM 825 C CA . PHE A 1 100 ? 10.599 1.734 -1.150 1.00 60.97 100 PHE A CA 1
ATOM 826 C C . PHE A 1 100 ? 11.610 2.775 -1.643 1.00 60.97 100 PHE A C 1
ATOM 828 O O . PHE A 1 100 ? 11.918 2.818 -2.831 1.00 60.97 100 PHE A O 1
ATOM 835 N N . GLY A 1 101 ? 12.187 3.563 -0.732 1.00 57.97 101 GLY A N 1
ATOM 836 C CA . GLY A 1 101 ? 13.215 4.550 -1.050 1.00 57.97 101 GLY A CA 1
ATOM 837 C C . GLY A 1 101 ? 14.469 3.914 -1.644 1.00 57.97 101 GLY A C 1
ATOM 838 O O . GLY A 1 101 ? 14.938 4.350 -2.691 1.00 57.97 101 GLY A O 1
ATOM 839 N N . LEU A 1 102 ? 14.995 2.850 -1.036 1.00 62.50 102 LEU A N 1
ATOM 840 C CA . LEU A 1 102 ? 16.218 2.199 -1.502 1.00 62.50 102 LEU A CA 1
ATOM 841 C C . LEU A 1 102 ? 15.979 1.400 -2.788 1.00 62.50 102 LEU A C 1
ATOM 843 O O . LEU A 1 102 ? 16.751 1.526 -3.728 1.00 62.50 102 LEU A O 1
ATOM 847 N N . VAL A 1 103 ? 14.901 0.618 -2.886 1.00 65.00 103 VAL A N 1
ATOM 848 C CA . VAL A 1 103 ? 14.617 -0.173 -4.098 1.00 65.00 103 VAL A CA 1
ATOM 849 C C . VAL A 1 103 ? 14.328 0.743 -5.282 1.00 65.00 103 VAL A C 1
ATOM 851 O O . VAL A 1 103 ? 14.872 0.532 -6.364 1.00 65.00 103 VAL A O 1
ATOM 854 N N . PHE A 1 104 ? 13.512 1.780 -5.090 1.00 57.19 104 PHE A N 1
ATOM 855 C CA . PHE A 1 104 ? 13.138 2.671 -6.184 1.00 57.19 104 PHE A CA 1
ATOM 856 C C . PHE A 1 104 ? 14.242 3.682 -6.498 1.00 57.19 104 PHE A C 1
ATOM 858 O O . PHE A 1 104 ? 14.600 3.854 -7.657 1.00 57.19 104 PHE A O 1
ATOM 865 N N . GLY A 1 105 ? 14.822 4.316 -5.477 1.00 58.84 105 GLY A N 1
ATOM 866 C CA . GLY A 1 105 ? 15.887 5.304 -5.639 1.00 58.84 105 GLY A CA 1
ATOM 867 C C . GLY A 1 105 ? 17.171 4.679 -6.172 1.00 58.84 105 GLY A C 1
ATOM 868 O O . GLY A 1 105 ? 17.707 5.135 -7.180 1.00 58.84 105 GLY A O 1
ATOM 869 N N . LEU A 1 106 ? 17.644 3.603 -5.543 1.00 62.53 106 LEU A N 1
ATOM 870 C CA . LEU A 1 106 ? 18.884 2.938 -5.939 1.00 62.53 106 LEU A CA 1
ATOM 871 C C . LEU A 1 106 ? 18.673 2.138 -7.229 1.00 62.53 106 LEU A C 1
ATOM 873 O O . LEU A 1 106 ? 19.506 2.224 -8.119 1.00 62.53 106 LEU A O 1
ATOM 877 N N . GLY A 1 107 ? 17.529 1.466 -7.399 1.00 61.75 107 GLY A N 1
ATOM 878 C CA . GLY A 1 107 ? 17.186 0.777 -8.647 1.00 61.75 107 GLY A CA 1
ATOM 879 C C . GLY A 1 107 ? 17.085 1.720 -9.849 1.00 61.75 107 GLY A C 1
ATOM 880 O O . GLY A 1 107 ? 17.753 1.499 -10.858 1.00 61.75 107 GLY A O 1
ATOM 881 N N . ALA A 1 108 ? 16.310 2.805 -9.748 1.00 59.59 108 ALA A N 1
ATOM 882 C CA . ALA A 1 108 ? 16.179 3.770 -10.841 1.00 59.59 108 ALA A CA 1
ATOM 883 C C . ALA A 1 108 ? 17.487 4.536 -11.093 1.00 59.59 108 ALA A C 1
ATOM 885 O O . ALA A 1 108 ? 17.862 4.737 -12.248 1.00 59.59 108 ALA A O 1
ATOM 886 N N . GLY A 1 109 ? 18.205 4.914 -10.030 1.00 60.66 109 GLY A N 1
ATOM 887 C CA . GLY A 1 109 ? 19.496 5.591 -10.126 1.00 60.66 109 GLY A CA 1
ATOM 888 C C . GLY A 1 109 ? 20.557 4.732 -10.812 1.00 60.66 109 GLY A C 1
ATOM 889 O O . GLY A 1 109 ? 21.234 5.210 -11.722 1.00 60.66 109 GLY A O 1
ATOM 890 N N . LEU A 1 110 ? 20.664 3.449 -10.448 1.00 63.97 110 LEU A N 1
ATOM 891 C CA . LEU A 1 110 ? 21.634 2.537 -11.058 1.00 63.97 110 LEU A CA 1
ATOM 892 C C . LEU A 1 110 ? 21.290 2.244 -12.519 1.00 63.97 110 LEU A C 1
ATOM 894 O O . LEU A 1 110 ? 22.182 2.268 -13.358 1.00 63.97 110 LEU A O 1
ATOM 898 N N . VAL A 1 111 ? 20.012 2.014 -12.840 1.00 67.00 111 VAL A N 1
ATOM 899 C CA . VAL A 1 111 ? 19.567 1.779 -14.225 1.00 67.00 111 VAL A CA 1
ATOM 900 C C . VAL A 1 111 ? 19.852 3.001 -15.093 1.00 67.00 111 VAL A C 1
ATOM 902 O O . VAL A 1 111 ? 20.443 2.863 -16.161 1.00 67.00 111 VAL A O 1
ATOM 905 N N . PHE A 1 112 ? 19.494 4.199 -14.628 1.00 61.12 112 PHE A N 1
ATOM 906 C CA . PHE A 1 112 ? 19.758 5.431 -15.369 1.00 61.12 112 PHE A CA 1
ATOM 907 C C . PHE A 1 112 ? 21.263 5.653 -15.558 1.00 61.12 112 PHE A C 1
ATOM 909 O O . PHE A 1 112 ? 21.712 5.911 -16.673 1.00 61.12 112 PHE A O 1
ATOM 916 N N . GLY A 1 113 ? 22.045 5.466 -14.493 1.00 59.88 113 GLY A N 1
ATOM 917 C CA . GLY A 1 113 ? 23.497 5.590 -14.508 1.00 59.88 113 GLY A CA 1
ATOM 918 C C . GLY A 1 113 ? 24.189 4.614 -15.459 1.00 59.88 113 GLY A C 1
ATOM 919 O O . GLY A 1 113 ? 25.035 5.021 -16.254 1.00 59.88 113 GLY A O 1
ATOM 920 N N . LEU A 1 114 ? 23.808 3.335 -15.432 1.00 64.50 114 LEU A N 1
ATOM 921 C CA . LEU A 1 114 ? 24.407 2.310 -16.288 1.00 64.50 114 LEU A CA 1
ATOM 922 C C . LEU A 1 114 ? 24.048 2.521 -17.763 1.00 64.50 114 LEU A C 1
ATOM 924 O O . LEU A 1 114 ? 24.909 2.380 -18.629 1.00 64.50 114 LEU A O 1
ATOM 928 N N . VAL A 1 115 ? 22.793 2.887 -18.050 1.00 66.00 115 VAL A N 1
ATOM 929 C CA . VAL A 1 115 ? 22.316 3.133 -19.419 1.00 66.00 115 VAL A CA 1
ATOM 930 C C . VAL A 1 115 ? 23.007 4.356 -20.016 1.00 66.00 115 VAL A C 1
ATOM 932 O O . VAL A 1 115 ? 23.568 4.260 -21.105 1.00 66.00 115 VAL A O 1
ATOM 935 N N . PHE A 1 116 ? 23.050 5.482 -19.296 1.00 56.75 116 PHE A N 1
ATOM 936 C CA . PHE A 1 116 ? 23.786 6.665 -19.755 1.00 56.75 116 PHE A CA 1
ATOM 937 C C . PHE A 1 116 ? 25.281 6.368 -19.909 1.00 56.75 116 PHE A C 1
ATOM 939 O O . PHE A 1 116 ? 25.917 6.819 -20.863 1.00 56.75 116 PHE A O 1
ATOM 946 N N . GLY A 1 117 ? 25.837 5.571 -18.994 1.00 58.34 117 GLY A N 1
ATOM 947 C CA . GLY A 1 117 ? 27.253 5.252 -19.002 1.00 58.34 117 GLY A CA 1
ATOM 948 C C . GLY A 1 117 ? 27.702 4.337 -20.134 1.00 58.34 117 GLY A C 1
ATOM 949 O O . GLY A 1 117 ? 28.806 4.508 -20.648 1.00 58.34 117 GLY A O 1
ATOM 950 N N . LEU A 1 118 ? 26.840 3.422 -20.580 1.00 62.12 118 LEU A N 1
ATOM 951 C CA . LEU A 1 118 ? 27.093 2.620 -21.778 1.00 62.12 118 LEU A CA 1
ATOM 952 C C . LEU A 1 118 ? 26.979 3.453 -23.062 1.00 62.12 118 LEU A C 1
ATOM 954 O O . LEU A 1 118 ? 27.758 3.249 -23.989 1.00 62.12 118 LEU A O 1
ATOM 958 N N . VAL A 1 119 ? 26.030 4.394 -23.111 1.00 61.81 119 VAL A N 1
ATOM 959 C CA . VAL A 1 119 ? 25.750 5.213 -24.305 1.00 61.81 119 VAL A CA 1
ATOM 960 C C . VAL A 1 119 ? 26.878 6.204 -24.607 1.00 61.81 119 VAL A C 1
ATOM 962 O O . VAL A 1 119 ? 27.234 6.383 -25.768 1.00 61.81 119 VAL A O 1
ATOM 965 N N . PHE A 1 120 ? 27.477 6.819 -23.583 1.00 58.75 120 PHE A N 1
ATOM 966 C CA . PHE A 1 120 ? 28.559 7.804 -23.751 1.00 58.75 120 PHE A CA 1
ATOM 967 C C . PHE A 1 120 ? 29.975 7.200 -23.689 1.00 58.75 120 PHE A C 1
ATOM 969 O O . PHE A 1 120 ? 30.969 7.923 -23.766 1.00 58.75 120 PHE A O 1
ATOM 976 N N . GLY A 1 121 ? 30.073 5.871 -23.592 1.00 54.34 121 GLY A N 1
ATOM 977 C CA . GLY A 1 121 ? 31.322 5.116 -23.623 1.00 54.34 121 GLY A CA 1
ATOM 978 C C . GLY A 1 121 ? 31.833 4.694 -22.234 1.00 54.34 121 GLY A C 1
ATOM 979 O O . GLY A 1 121 ? 31.703 5.436 -21.258 1.00 54.34 121 GLY A O 1
ATOM 980 N N . PRO A 1 122 ? 32.484 3.517 -22.132 1.00 57.44 122 PRO A N 1
ATOM 981 C CA . PRO A 1 122 ? 32.766 2.841 -20.861 1.00 57.44 122 PRO A CA 1
ATOM 982 C C . PRO A 1 122 ? 33.758 3.573 -19.943 1.00 57.44 122 PRO A C 1
ATOM 984 O O . PRO A 1 122 ? 33.839 3.248 -18.766 1.00 57.44 122 PRO A O 1
ATOM 987 N N . GLY A 1 123 ? 34.510 4.555 -20.445 1.00 59.78 123 GLY A N 1
ATOM 988 C CA . GLY A 1 123 ? 35.439 5.344 -19.631 1.00 59.78 123 GLY A CA 1
ATOM 989 C C . GLY A 1 123 ? 34.737 6.462 -18.857 1.00 59.78 123 GLY A C 1
ATOM 990 O O . GLY A 1 123 ? 34.566 6.386 -17.645 1.00 59.78 123 GLY A O 1
ATOM 991 N N . ALA A 1 124 ? 34.317 7.516 -19.560 1.00 58.62 124 ALA A N 1
ATOM 992 C CA . ALA A 1 124 ? 33.693 8.688 -18.940 1.00 58.62 124 ALA A CA 1
ATOM 993 C C . ALA A 1 124 ? 32.219 8.454 -18.573 1.00 58.62 124 ALA A C 1
ATOM 995 O O . ALA A 1 124 ? 31.743 8.960 -17.556 1.00 58.62 124 ALA A O 1
ATOM 996 N N . GLY A 1 125 ? 31.508 7.658 -19.374 1.00 57.34 125 GLY A N 1
ATOM 997 C CA . GLY A 1 125 ? 30.098 7.370 -19.174 1.00 57.34 125 GLY A CA 1
ATOM 998 C C . GLY A 1 125 ? 29.846 6.544 -17.917 1.00 57.34 125 GLY A C 1
ATOM 999 O O . GLY A 1 125 ? 28.977 6.909 -17.132 1.00 57.34 125 GLY A O 1
ATOM 1000 N N . LEU A 1 126 ? 30.595 5.462 -17.682 1.00 61.22 126 LEU A N 1
ATOM 1001 C CA . LEU A 1 126 ? 30.406 4.647 -16.473 1.00 61.22 126 LEU A CA 1
ATOM 1002 C C . LEU A 1 126 ? 30.735 5.428 -15.204 1.00 61.22 126 LEU A C 1
ATOM 1004 O O . LEU A 1 126 ? 29.995 5.317 -14.236 1.00 61.22 126 LEU A O 1
ATOM 1008 N N . VAL A 1 127 ? 31.790 6.247 -15.208 1.00 64.88 127 VAL A N 1
ATOM 1009 C CA . VAL A 1 127 ? 32.146 7.074 -14.045 1.00 64.88 127 VAL A CA 1
ATOM 1010 C C . VAL A 1 127 ? 31.049 8.098 -13.758 1.00 64.88 127 VAL A C 1
ATOM 1012 O O . VAL A 1 127 ? 30.565 8.174 -12.630 1.00 64.88 127 VAL A O 1
ATOM 1015 N N . PHE A 1 128 ? 30.596 8.841 -14.771 1.00 62.59 128 PHE A N 1
ATOM 1016 C CA . PHE A 1 128 ? 29.522 9.822 -14.598 1.00 62.59 128 PHE A CA 1
ATOM 1017 C C . PHE A 1 128 ? 28.195 9.155 -14.218 1.00 62.59 128 PHE A C 1
ATOM 1019 O O . PHE A 1 128 ? 27.500 9.611 -13.314 1.00 62.59 128 PHE A O 1
ATOM 1026 N N . GLY A 1 129 ? 27.873 8.036 -14.863 1.00 62.00 129 GLY A N 1
ATOM 1027 C CA . GLY A 1 129 ? 26.677 7.244 -14.630 1.00 62.00 129 GLY A CA 1
ATOM 1028 C C . GLY A 1 129 ? 26.617 6.642 -13.230 1.00 62.00 129 GLY A C 1
ATOM 1029 O O . GLY A 1 129 ? 25.586 6.749 -12.573 1.00 62.00 129 GLY A O 1
ATOM 1030 N N . LEU A 1 130 ? 27.716 6.073 -12.725 1.00 65.75 130 LEU A N 1
ATOM 1031 C CA . LEU A 1 130 ? 27.763 5.552 -11.357 1.00 65.75 130 LEU A CA 1
ATOM 1032 C C . LEU A 1 130 ? 27.667 6.682 -10.333 1.00 65.75 130 LEU A C 1
ATOM 1034 O O . LEU A 1 130 ? 26.926 6.549 -9.367 1.00 65.75 130 LEU A O 1
ATOM 1038 N N . VAL A 1 131 ? 28.385 7.790 -10.538 1.00 67.00 131 VAL A N 1
ATOM 1039 C CA . VAL A 1 131 ? 28.396 8.920 -9.595 1.00 67.00 131 VAL A CA 1
ATOM 1040 C C . VAL A 1 131 ? 27.031 9.607 -9.548 1.00 67.00 131 VAL A C 1
ATOM 1042 O O . VAL A 1 131 ? 26.499 9.830 -8.461 1.00 67.00 131 VAL A O 1
ATOM 1045 N N . ALA A 1 132 ? 26.424 9.887 -10.702 1.00 62.44 132 ALA A N 1
ATOM 1046 C CA . ALA A 1 132 ? 25.093 10.480 -10.775 1.00 62.44 132 ALA A CA 1
ATOM 1047 C C . ALA A 1 132 ? 24.009 9.497 -10.310 1.00 62.44 132 ALA A C 1
ATOM 1049 O O . ALA A 1 132 ? 23.119 9.881 -9.558 1.00 62.44 132 ALA A O 1
ATOM 1050 N N . GLY A 1 133 ? 24.101 8.226 -10.705 1.00 63.28 133 GLY A N 1
ATOM 1051 C CA . GLY A 1 133 ? 23.129 7.187 -10.375 1.00 63.28 133 GLY A CA 1
ATOM 1052 C C . GLY A 1 133 ? 23.135 6.788 -8.901 1.00 63.28 133 GLY A C 1
ATOM 1053 O O . GLY A 1 133 ? 22.075 6.744 -8.276 1.00 63.28 133 GLY A O 1
ATOM 1054 N N . LEU A 1 134 ? 24.314 6.559 -8.313 1.00 65.19 134 LEU A N 1
ATOM 1055 C CA . LEU A 1 134 ? 24.447 6.328 -6.872 1.00 65.19 134 LEU A CA 1
ATOM 1056 C C . LEU A 1 134 ? 24.148 7.597 -6.090 1.00 65.19 134 LEU A C 1
ATOM 1058 O O . LEU A 1 134 ? 23.436 7.513 -5.101 1.00 65.19 134 LEU A O 1
ATOM 1062 N N . GLY A 1 135 ? 24.635 8.762 -6.525 1.00 64.88 135 GLY A N 1
ATOM 1063 C CA . GLY A 1 135 ? 24.365 10.032 -5.852 1.00 64.88 135 GLY A CA 1
ATOM 1064 C C . GLY A 1 135 ? 22.870 10.327 -5.780 1.00 64.88 135 GLY A C 1
ATOM 1065 O O . GLY A 1 135 ? 22.333 10.557 -4.698 1.00 64.88 135 GLY A O 1
ATOM 1066 N N . PHE A 1 136 ? 22.170 10.228 -6.909 1.00 62.84 136 PHE A N 1
ATOM 1067 C CA . PHE A 1 136 ? 20.723 10.404 -6.957 1.00 62.84 136 PHE A CA 1
ATOM 1068 C C . PHE A 1 136 ? 20.006 9.300 -6.176 1.00 62.84 136 PHE A C 1
ATOM 1070 O O . PHE A 1 136 ? 19.147 9.599 -5.354 1.00 62.84 136 PHE A O 1
ATOM 1077 N N . GLY A 1 137 ? 20.390 8.035 -6.358 1.00 59.88 137 GLY A N 1
ATOM 1078 C CA . GLY A 1 137 ? 19.742 6.906 -5.697 1.00 59.88 137 GLY A CA 1
ATOM 1079 C C . GLY A 1 137 ? 19.908 6.883 -4.179 1.00 59.88 137 GLY A C 1
ATOM 1080 O O . GLY A 1 137 ? 18.953 6.559 -3.474 1.00 59.88 137 GLY A O 1
ATOM 1081 N N . LEU A 1 138 ? 21.068 7.291 -3.657 1.00 65.69 138 LEU A N 1
ATOM 1082 C CA . LEU A 1 138 ? 21.281 7.470 -2.221 1.00 65.69 138 LEU A CA 1
ATOM 1083 C C . LEU A 1 138 ? 20.507 8.682 -1.704 1.00 65.69 138 LEU A C 1
ATOM 1085 O O . LEU A 1 138 ? 19.786 8.562 -0.721 1.00 65.69 138 LEU A O 1
ATOM 1089 N N . VAL A 1 139 ? 20.628 9.844 -2.352 1.00 67.50 139 VAL A N 1
ATOM 1090 C CA . VAL A 1 139 ? 19.997 11.082 -1.864 1.00 67.50 139 VAL A CA 1
ATOM 1091 C C . VAL A 1 139 ? 18.477 10.961 -1.883 1.00 67.50 139 VAL A C 1
ATOM 1093 O O . VAL A 1 139 ? 17.827 11.290 -0.894 1.00 67.50 139 VAL A O 1
ATOM 1096 N N . PHE A 1 140 ? 17.901 10.434 -2.961 1.00 58.62 140 PHE A N 1
ATOM 1097 C CA . PHE A 1 140 ? 16.464 10.195 -3.030 1.00 58.62 140 PHE A CA 1
ATOM 1098 C C . PHE A 1 140 ? 16.056 9.015 -2.150 1.00 58.62 140 PHE A C 1
ATOM 1100 O O . PHE A 1 140 ? 15.091 9.121 -1.403 1.00 58.62 140 PHE A O 1
ATOM 1107 N N . GLY A 1 141 ? 16.783 7.898 -2.190 1.00 58.91 141 GLY A N 1
ATOM 1108 C CA . GLY A 1 141 ? 16.376 6.685 -1.489 1.00 58.91 141 GLY A CA 1
ATOM 1109 C C . GLY A 1 141 ? 16.491 6.774 0.029 1.00 58.91 141 GLY A C 1
ATOM 1110 O O . GLY A 1 141 ? 15.528 6.472 0.733 1.00 58.91 141 GLY A O 1
ATOM 1111 N N . LEU A 1 142 ? 17.630 7.245 0.541 1.00 64.25 142 LEU A N 1
ATOM 1112 C CA . LEU A 1 142 ? 17.801 7.517 1.969 1.00 64.25 142 LEU A CA 1
ATOM 1113 C C . LEU A 1 142 ? 17.093 8.806 2.371 1.00 64.25 142 LEU A C 1
ATOM 1115 O O . LEU A 1 142 ? 16.383 8.799 3.366 1.00 64.25 142 LEU A O 1
ATOM 1119 N N . GLY A 1 143 ? 17.235 9.898 1.618 1.00 64.81 143 GLY A N 1
ATOM 1120 C CA . GLY A 1 143 ? 16.623 11.175 1.993 1.00 64.81 143 GLY A CA 1
ATOM 1121 C C . GLY A 1 143 ? 15.102 11.089 2.033 1.00 64.81 143 GLY A C 1
ATOM 1122 O O . GLY A 1 143 ? 14.495 11.373 3.062 1.00 64.81 143 GLY A O 1
ATOM 1123 N N . PHE A 1 144 ? 14.472 10.622 0.955 1.00 60.91 144 PHE A N 1
ATOM 1124 C CA . PHE A 1 144 ? 13.020 10.478 0.916 1.00 60.91 144 PHE A CA 1
ATOM 1125 C C . PHE A 1 144 ? 12.546 9.348 1.832 1.00 60.91 144 PHE A C 1
ATOM 1127 O O . PHE A 1 144 ? 11.613 9.553 2.600 1.00 60.91 144 PHE A O 1
ATOM 1134 N N . GLY A 1 145 ? 13.199 8.181 1.815 1.00 60.78 145 GLY A N 1
ATOM 1135 C CA . GLY A 1 145 ? 12.797 7.035 2.636 1.00 60.78 145 GLY A CA 1
ATOM 1136 C C . GLY A 1 145 ? 12.882 7.304 4.140 1.00 60.78 145 GLY A C 1
ATOM 1137 O O . GLY A 1 145 ? 11.972 6.938 4.886 1.00 60.78 145 GLY A O 1
ATOM 1138 N N . LEU A 1 146 ? 13.929 8.001 4.587 1.00 66.00 146 LEU A N 1
ATOM 1139 C CA . LEU A 1 146 ? 14.126 8.355 5.991 1.00 66.00 146 LEU A CA 1
ATOM 1140 C C . LEU A 1 146 ? 13.216 9.512 6.408 1.00 66.00 146 LEU A C 1
ATOM 1142 O O . LEU A 1 146 ? 12.598 9.427 7.463 1.00 66.00 1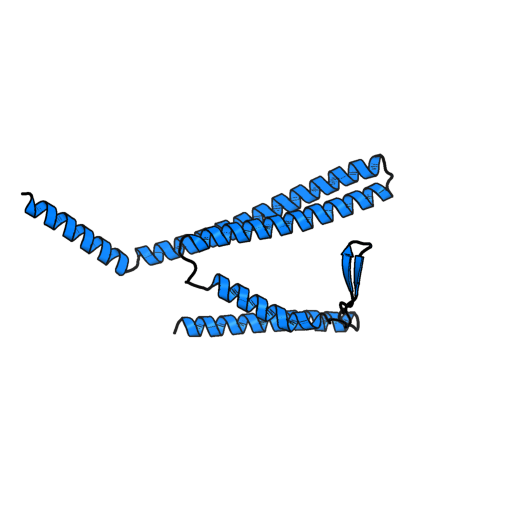46 LEU A O 1
ATOM 1146 N N . VAL A 1 147 ? 13.059 10.553 5.580 1.00 68.25 147 VAL A N 1
ATOM 1147 C CA . VAL A 1 147 ? 12.118 11.652 5.868 1.00 68.25 147 VAL A CA 1
ATOM 1148 C C . VAL A 1 147 ? 10.691 11.124 5.931 1.00 68.25 147 VAL A C 1
ATOM 1150 O O . VAL A 1 147 ? 9.983 11.403 6.893 1.00 68.25 147 VAL A O 1
ATOM 1153 N N . PHE A 1 148 ? 10.272 10.313 4.963 1.00 61.44 148 PHE A N 1
ATOM 1154 C CA . PHE A 1 148 ? 8.929 9.747 4.951 1.00 61.44 148 PHE A CA 1
ATOM 1155 C C . PHE A 1 148 ? 8.723 8.800 6.140 1.00 61.44 148 PHE A C 1
ATOM 1157 O O . PHE A 1 148 ? 7.744 8.944 6.869 1.00 61.44 148 PHE A O 1
ATOM 1164 N N . GLY A 1 149 ? 9.673 7.895 6.403 1.00 61.91 149 GLY A N 1
ATOM 1165 C CA . GLY A 1 149 ? 9.609 6.960 7.529 1.00 61.91 149 GLY A CA 1
ATOM 1166 C C . GLY A 1 149 ? 9.602 7.647 8.899 1.00 61.91 149 GLY A C 1
ATOM 1167 O O . GLY A 1 149 ? 8.851 7.237 9.782 1.00 61.91 149 GLY A O 1
ATOM 1168 N N . LEU A 1 150 ? 10.371 8.725 9.073 1.00 66.25 150 LEU A N 1
ATOM 1169 C CA . LEU A 1 150 ? 10.429 9.482 10.325 1.00 66.25 150 LEU A CA 1
ATOM 1170 C C . LEU A 1 150 ? 9.204 10.390 10.496 1.00 66.25 150 LEU A C 1
ATOM 1172 O O . LEU A 1 150 ? 8.597 10.403 11.562 1.00 66.25 150 LEU A O 1
ATOM 1176 N N . VAL A 1 151 ? 8.792 11.117 9.455 1.00 66.75 151 VAL A N 1
ATOM 1177 C CA . VAL A 1 151 ? 7.635 12.025 9.522 1.00 66.75 151 VAL A CA 1
ATOM 1178 C C . VAL A 1 151 ? 6.345 11.240 9.738 1.00 66.75 151 VAL A C 1
ATOM 1180 O O . VAL A 1 151 ? 5.569 11.585 10.629 1.00 66.75 151 VAL A O 1
ATOM 1183 N N . PHE A 1 152 ? 6.123 10.157 8.989 1.00 59.44 152 PHE A N 1
ATOM 1184 C CA . PHE A 1 152 ? 4.936 9.327 9.193 1.00 59.44 152 PHE A CA 1
ATOM 1185 C C . PHE A 1 152 ? 5.051 8.456 10.444 1.00 59.44 152 PHE A C 1
ATOM 1187 O O . PHE A 1 152 ? 4.128 8.449 11.252 1.00 59.44 152 PHE A O 1
ATOM 1194 N N . GLY A 1 153 ? 6.164 7.746 10.643 1.00 60.31 153 GLY A N 1
ATOM 1195 C CA . GLY A 1 153 ? 6.317 6.812 11.763 1.00 60.31 153 GLY A CA 1
ATOM 1196 C C . GLY A 1 153 ? 6.364 7.513 13.120 1.00 60.31 153 GLY A C 1
ATOM 1197 O O . GLY A 1 153 ? 5.645 7.134 14.045 1.00 60.31 153 GLY A O 1
ATOM 1198 N N . LEU A 1 154 ? 7.164 8.574 13.235 1.00 63.44 154 LEU A N 1
ATOM 1199 C CA . LEU A 1 154 ? 7.334 9.323 14.479 1.00 63.44 154 LEU A CA 1
ATOM 1200 C C . LEU A 1 154 ? 6.200 10.337 14.664 1.00 63.44 154 LEU A C 1
ATOM 1202 O O . LEU A 1 154 ? 5.633 10.413 15.749 1.00 63.44 154 LEU A O 1
ATOM 1206 N N . GLY A 1 155 ? 5.809 11.061 13.609 1.00 64.38 155 GLY A N 1
ATOM 1207 C CA . GLY A 1 155 ? 4.737 12.059 13.671 1.00 64.38 155 GLY A CA 1
ATOM 1208 C C . GLY A 1 155 ? 3.359 11.451 13.940 1.00 64.38 155 GLY A C 1
ATOM 1209 O O . GLY A 1 155 ? 2.650 11.914 14.838 1.00 64.38 155 GLY A O 1
ATOM 1210 N N . ALA A 1 156 ? 2.983 10.378 13.236 1.00 61.56 156 ALA A N 1
ATOM 1211 C CA . ALA A 1 156 ? 1.730 9.678 13.528 1.00 61.56 156 ALA A CA 1
ATOM 1212 C C . ALA A 1 156 ? 1.820 8.915 14.861 1.00 61.56 156 ALA A C 1
ATOM 1214 O O . ALA A 1 156 ? 0.891 8.969 15.660 1.00 61.56 156 ALA A O 1
ATOM 1215 N N . GLY A 1 157 ? 2.954 8.270 15.158 1.00 63.03 157 GLY A N 1
ATOM 1216 C CA . GLY A 1 157 ? 3.143 7.533 16.411 1.00 63.03 157 GLY A CA 1
ATOM 1217 C C . GLY A 1 157 ? 3.029 8.412 17.664 1.00 63.03 157 GLY A C 1
ATOM 1218 O O . GLY A 1 157 ? 2.293 8.073 18.593 1.00 63.03 157 GLY A O 1
ATOM 1219 N N . LEU A 1 158 ? 3.706 9.567 17.687 1.00 66.56 158 LEU A N 1
ATOM 1220 C CA . LEU A 1 158 ? 3.657 10.506 18.815 1.00 66.56 158 LEU A CA 1
ATOM 1221 C C . LEU A 1 158 ? 2.319 11.222 18.927 1.00 66.56 158 LEU A C 1
ATOM 1223 O O . LEU A 1 158 ? 1.824 11.363 20.040 1.00 66.56 158 LEU A O 1
ATOM 1227 N N . SER A 1 159 ? 1.723 11.666 17.819 1.00 66.94 159 SER A N 1
ATOM 1228 C CA . SER A 1 159 ? 0.422 12.346 17.877 1.00 66.94 159 SER A CA 1
ATOM 1229 C C . SER A 1 159 ? -0.657 11.432 18.458 1.00 66.94 159 SER A C 1
ATOM 1231 O O . SER A 1 159 ? -1.363 11.831 19.385 1.00 66.94 159 SER A O 1
ATOM 1233 N N . PHE A 1 160 ? -0.719 10.175 18.013 1.00 63.69 160 PHE A N 1
ATOM 1234 C CA . PHE A 1 160 ? -1.629 9.188 18.592 1.00 63.69 160 PHE A CA 1
ATOM 1235 C C . PHE A 1 160 ? -1.285 8.853 20.050 1.00 63.69 160 PHE A C 1
ATOM 1237 O O . PHE A 1 160 ? -2.186 8.790 20.889 1.00 63.69 160 PHE A O 1
ATOM 1244 N N . GLY A 1 161 ? 0.001 8.685 20.376 1.00 66.00 161 GLY A N 1
ATOM 1245 C CA . GLY A 1 161 ? 0.449 8.402 21.743 1.00 66.00 161 GLY A CA 1
ATOM 1246 C C . GLY A 1 161 ? 0.115 9.524 22.730 1.00 66.00 161 GLY A C 1
ATOM 1247 O O . GLY A 1 161 ? -0.365 9.257 23.833 1.00 66.00 161 GLY A O 1
ATOM 1248 N N . LEU A 1 162 ? 0.306 10.780 22.324 1.00 73.38 162 LEU A N 1
ATOM 1249 C CA . LEU A 1 162 ? 0.076 11.955 23.162 1.00 73.38 162 LEU A CA 1
ATOM 1250 C C . LEU A 1 162 ? -1.419 12.211 23.378 1.00 73.38 162 LEU A C 1
ATOM 1252 O O . LEU A 1 162 ? -1.839 12.457 24.507 1.00 73.38 162 LEU A O 1
ATOM 1256 N N . VAL A 1 163 ? -2.234 12.090 22.326 1.00 74.62 163 VAL A N 1
ATOM 1257 C CA . VAL A 1 163 ? -3.697 12.216 22.433 1.00 74.62 163 VAL A CA 1
ATOM 1258 C C . VAL A 1 163 ? -4.253 11.138 23.362 1.00 74.62 163 VAL A C 1
ATOM 1260 O O . VAL A 1 163 ? -4.998 11.449 24.289 1.00 74.62 163 VAL A O 1
ATOM 1263 N N . ALA A 1 164 ? -3.822 9.885 23.197 1.00 68.19 164 ALA A N 1
ATOM 1264 C CA . ALA A 1 164 ? -4.241 8.788 24.066 1.00 68.19 164 ALA A CA 1
ATOM 1265 C C . ALA A 1 164 ? -3.752 8.950 25.519 1.00 68.19 164 ALA A C 1
ATOM 1267 O O . ALA A 1 164 ? -4.429 8.522 26.457 1.00 68.19 164 ALA A O 1
ATOM 1268 N N . PHE A 1 165 ? -2.582 9.560 25.725 1.00 73.25 165 PHE A N 1
ATOM 1269 C CA . PHE A 1 165 ? -2.069 9.874 27.057 1.00 73.25 165 PHE A CA 1
ATOM 1270 C C . PHE A 1 165 ? -2.912 10.950 27.746 1.00 73.25 165 PHE A C 1
ATOM 1272 O O . PHE A 1 165 ? -3.319 10.762 28.892 1.00 73.25 165 PHE A O 1
ATOM 1279 N N . ILE A 1 166 ? -3.233 12.033 27.038 1.00 78.75 166 ILE A N 1
ATOM 1280 C CA . ILE A 1 166 ? -4.085 13.113 27.549 1.00 78.75 166 ILE A CA 1
ATOM 1281 C C . ILE A 1 166 ? -5.482 12.574 27.882 1.00 78.75 166 ILE A C 1
ATOM 1283 O O . ILE A 1 166 ? -5.978 12.800 28.984 1.00 78.75 166 ILE A O 1
ATOM 1287 N N . GLU A 1 167 ? -6.075 11.778 26.992 1.00 80.75 167 GLU A N 1
ATOM 1288 C CA . GLU A 1 167 ? -7.345 11.070 27.220 1.00 80.75 167 GLU A CA 1
ATOM 1289 C C . GLU A 1 167 ? -7.299 10.181 28.477 1.00 80.75 167 GLU A C 1
ATOM 1291 O O . GLU A 1 167 ? -8.238 10.149 29.278 1.00 80.75 167 GLU A O 1
ATOM 1296 N N . TRP A 1 168 ? -6.186 9.476 28.699 1.00 81.81 168 TRP A N 1
ATOM 1297 C CA . TRP A 1 168 ? -6.007 8.623 29.873 1.00 81.81 168 TRP A CA 1
ATOM 1298 C C . TRP A 1 168 ? -5.873 9.425 31.175 1.00 81.81 168 TRP A C 1
ATOM 1300 O O . TRP A 1 168 ? -6.530 9.075 32.162 1.00 81.81 168 TRP A O 1
ATOM 1310 N N . VAL A 1 169 ? -5.089 10.508 31.175 1.00 83.19 169 VAL A N 1
ATOM 1311 C CA . VAL A 1 169 ? -4.912 11.409 32.332 1.00 83.19 169 VAL A CA 1
ATOM 1312 C C . VAL A 1 169 ? -6.218 12.124 32.687 1.00 83.19 169 VAL A C 1
ATOM 1314 O O . VAL A 1 169 ? -6.552 12.263 33.865 1.00 83.19 169 VAL A O 1
ATOM 1317 N N . LEU A 1 170 ? -6.994 12.535 31.682 1.00 87.25 170 LEU A N 1
ATOM 1318 C CA . LEU A 1 170 ? -8.310 13.152 31.875 1.00 87.25 170 LEU A CA 1
ATOM 1319 C C . LEU A 1 170 ? -9.390 12.134 32.275 1.00 87.25 170 LEU A C 1
ATOM 1321 O O . LEU A 1 170 ? -10.482 12.517 32.705 1.00 87.25 170 LEU A O 1
ATOM 1325 N N . SER A 1 171 ? -9.111 10.831 32.183 1.00 87.88 171 SER A N 1
ATOM 1326 C CA . SER A 1 171 ? -10.089 9.806 32.532 1.00 87.88 171 SER A CA 1
ATOM 1327 C C . SER A 1 171 ? -10.388 9.790 34.037 1.00 87.88 171 SER A C 1
ATOM 1329 O O . SER A 1 171 ? -9.498 9.783 34.891 1.00 87.88 171 SER A O 1
ATOM 1331 N N . LYS A 1 172 ? -11.674 9.652 34.392 1.00 76.31 172 LYS A N 1
ATOM 1332 C CA . LYS A 1 172 ? -12.098 9.480 35.797 1.00 76.31 172 LYS A CA 1
ATOM 1333 C C . LYS A 1 172 ? -11.480 8.242 36.465 1.00 76.31 172 LYS A C 1
ATOM 1335 O O . LYS A 1 172 ? -11.400 8.181 37.689 1.00 76.31 172 LYS A O 1
ATOM 1340 N N . ARG A 1 173 ? -11.061 7.243 35.676 1.00 81.44 173 ARG A N 1
ATOM 1341 C CA . ARG A 1 173 ? -10.398 6.026 36.169 1.00 81.44 173 ARG A CA 1
ATOM 1342 C C . ARG A 1 173 ? -9.019 6.331 36.743 1.00 81.44 173 ARG A C 1
ATOM 1344 O O . ARG A 1 173 ? -8.710 5.832 37.821 1.00 81.44 173 ARG A O 1
ATOM 1351 N N . PHE A 1 174 ? -8.234 7.162 36.060 1.00 86.06 174 PHE A N 1
ATOM 1352 C CA . PHE A 1 174 ? -6.916 7.573 36.535 1.00 86.06 174 PHE A CA 1
ATOM 1353 C C . PHE A 1 174 ? -7.018 8.297 37.883 1.00 86.06 174 PHE A C 1
ATOM 1355 O O . PHE A 1 174 ? -6.427 7.853 38.866 1.00 86.06 174 PHE A O 1
ATOM 1362 N N . TRP A 1 175 ? -7.876 9.317 37.973 1.00 89.31 175 TRP A N 1
ATOM 1363 C CA . TRP A 1 175 ? -8.073 10.085 39.209 1.00 89.31 175 TRP A CA 1
ATOM 1364 C C . TRP A 1 175 ? -8.649 9.266 40.368 1.00 89.31 175 TRP A C 1
ATOM 1366 O O . TRP A 1 175 ? -8.269 9.489 41.515 1.00 89.31 175 TRP A O 1
ATOM 1376 N N . LYS A 1 176 ? -9.494 8.261 40.099 1.00 85.81 176 LYS A N 1
ATOM 1377 C CA . LYS A 1 176 ? -9.897 7.291 41.132 1.00 85.81 176 LYS A CA 1
ATOM 1378 C C . LYS A 1 176 ? -8.709 6.488 41.655 1.00 85.81 176 LYS A C 1
ATOM 1380 O O . LYS A 1 176 ? -8.575 6.336 42.863 1.00 85.81 176 LYS A O 1
ATOM 1385 N N . SER A 1 177 ? -7.851 5.991 40.767 1.00 84.50 177 SER A N 1
ATOM 1386 C CA . SER A 1 177 ? -6.673 5.205 41.149 1.00 84.50 177 SER A CA 1
ATOM 1387 C C . SER A 1 177 ? -5.683 6.027 41.980 1.00 84.50 177 SER A C 1
ATOM 1389 O O . SER A 1 177 ? -5.177 5.543 42.990 1.00 84.50 177 SER A O 1
ATOM 1391 N N . VAL A 1 178 ? -5.468 7.288 41.595 1.00 85.69 178 VAL A N 1
ATOM 1392 C CA . VAL A 1 178 ? -4.659 8.249 42.361 1.00 85.69 178 VAL A CA 1
ATOM 1393 C C . VAL A 1 178 ? -5.293 8.534 43.724 1.00 85.69 178 VAL A C 1
ATOM 1395 O O . VAL A 1 178 ? -4.599 8.509 44.738 1.00 85.69 178 VAL A O 1
ATOM 1398 N N . GLY A 1 179 ? -6.613 8.735 43.772 1.00 88.06 179 GLY A N 1
ATOM 1399 C CA . GLY A 1 179 ? -7.352 8.929 45.020 1.00 88.06 179 GLY A CA 1
ATOM 1400 C C . GLY A 1 179 ? -7.206 7.748 45.982 1.00 88.06 179 GLY A C 1
ATOM 1401 O O . GLY A 1 179 ? -6.852 7.947 47.141 1.00 88.06 179 GLY A O 1
ATOM 1402 N N . TYR A 1 180 ? -7.394 6.514 45.503 1.00 87.44 180 TYR A N 1
ATOM 1403 C CA . TYR A 1 180 ? -7.200 5.310 46.321 1.00 87.44 180 TYR A CA 1
ATOM 1404 C C . TYR A 1 180 ? -5.770 5.184 46.847 1.00 87.44 180 TYR A C 1
ATOM 1406 O O . TYR A 1 180 ? -5.578 4.863 48.018 1.00 87.44 180 TYR A O 1
ATOM 1414 N N . TRP A 1 181 ? -4.772 5.477 46.014 1.00 85.38 181 TRP A N 1
ATOM 1415 C CA . TRP A 1 181 ? -3.370 5.438 46.423 1.00 85.38 181 TRP A CA 1
ATOM 1416 C C . TRP A 1 181 ? -3.040 6.487 47.497 1.00 85.38 181 TRP A C 1
ATOM 1418 O O . TRP A 1 181 ? -2.382 6.168 48.488 1.00 85.38 181 TRP A O 1
ATOM 1428 N N . LEU A 1 182 ? -3.542 7.718 47.355 1.00 84.56 182 LEU A N 1
ATOM 1429 C CA . LEU A 1 182 ? -3.370 8.778 48.355 1.00 84.56 182 LEU A CA 1
ATOM 1430 C C . LEU A 1 182 ? -4.031 8.418 49.691 1.00 84.56 182 LEU A C 1
ATOM 1432 O O . LEU A 1 182 ? -3.419 8.590 50.746 1.00 84.56 182 LEU A O 1
ATOM 1436 N N . ILE A 1 183 ? -5.251 7.878 49.648 1.00 84.06 183 ILE A N 1
ATOM 1437 C CA . ILE A 1 183 ? -5.982 7.441 50.846 1.00 84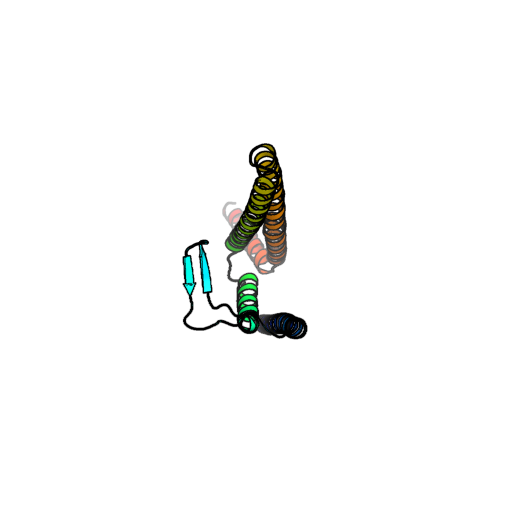.06 183 ILE A CA 1
ATOM 1438 C C . ILE A 1 183 ? -5.240 6.292 51.541 1.00 84.06 183 ILE A C 1
ATOM 1440 O O . ILE A 1 183 ? -5.065 6.329 52.761 1.00 84.06 183 ILE A O 1
ATOM 1444 N N . ALA A 1 184 ? -4.751 5.307 50.781 1.00 80.94 184 ALA A N 1
ATOM 1445 C CA . ALA A 1 184 ? -3.965 4.189 51.308 1.00 80.94 184 ALA A CA 1
ATOM 1446 C C . ALA A 1 184 ? -2.659 4.660 51.972 1.00 80.94 184 ALA A C 1
ATOM 1448 O O . ALA A 1 184 ? -2.279 4.186 53.042 1.00 80.94 184 ALA A O 1
ATOM 1449 N N . LYS A 1 185 ? -1.986 5.651 51.379 1.00 77.44 185 LYS A N 1
ATOM 1450 C CA . LYS A 1 185 ? -0.758 6.221 51.945 1.00 77.44 185 LYS A CA 1
ATOM 1451 C C . LYS A 1 185 ? -1.017 6.972 53.253 1.00 77.44 185 LYS A C 1
ATOM 1453 O O . LYS A 1 185 ? -0.220 6.869 54.182 1.00 77.44 185 LYS A O 1
ATOM 1458 N N . ASN A 1 186 ? -2.125 7.708 53.334 1.00 74.69 186 ASN A N 1
ATOM 1459 C CA . ASN A 1 186 ? -2.461 8.474 54.533 1.00 74.69 186 ASN A CA 1
ATOM 1460 C C . ASN A 1 186 ? -2.908 7.568 55.692 1.00 74.69 186 ASN A C 1
ATOM 1462 O O . ASN A 1 186 ? -2.540 7.812 56.835 1.00 74.69 186 ASN A O 1
ATOM 1466 N N . THR A 1 187 ? -3.628 6.483 55.390 1.00 71.69 187 THR A N 1
ATOM 1467 C CA . THR A 1 187 ? -4.057 5.492 56.395 1.00 71.69 187 THR A CA 1
ATOM 1468 C C . THR A 1 187 ? -2.903 4.678 56.976 1.00 71.69 187 THR A C 1
ATOM 1470 O O . THR A 1 187 ? -2.946 4.341 58.157 1.00 71.69 187 THR A O 1
ATOM 1473 N N . ASN A 1 188 ? -1.854 4.393 56.201 1.00 70.44 188 ASN A N 1
ATOM 1474 C CA . ASN A 1 188 ? -0.651 3.750 56.741 1.00 70.44 188 ASN A CA 1
ATOM 1475 C C . ASN A 1 188 ? 0.121 4.688 57.681 1.00 70.44 188 ASN A C 1
ATOM 1477 O O . ASN A 1 188 ? 0.529 4.268 58.756 1.00 70.44 188 ASN A O 1
ATOM 1481 N N . LYS A 1 189 ? 0.215 5.980 57.343 1.00 68.44 189 LYS A N 1
ATOM 1482 C CA . LYS A 1 189 ? 0.869 6.988 58.193 1.00 68.44 189 LYS A CA 1
ATOM 1483 C C . LYS A 1 189 ? 0.200 7.171 59.559 1.00 68.44 189 LYS A C 1
ATOM 1485 O O . LYS A 1 189 ? 0.889 7.419 60.536 1.00 68.44 189 LYS A O 1
ATOM 1490 N N . THR A 1 190 ? -1.126 7.054 59.633 1.00 61.94 190 THR A N 1
ATOM 1491 C CA . THR A 1 190 ? -1.880 7.152 60.898 1.00 61.94 190 THR A CA 1
ATOM 1492 C C . THR A 1 190 ? -1.840 5.882 61.747 1.00 61.94 190 THR A C 1
ATOM 1494 O O . THR A 1 190 ? -2.262 5.929 62.890 1.00 61.94 190 THR A O 1
ATOM 1497 N N . LYS A 1 191 ? -1.407 4.741 61.194 1.00 60.56 191 LYS A N 1
ATOM 1498 C CA . LYS A 1 191 ? -1.267 3.478 61.943 1.00 60.56 191 LYS A CA 1
ATOM 1499 C C . LYS A 1 191 ? 0.121 3.302 62.567 1.00 60.56 191 LYS A C 1
ATOM 1501 O O . LYS A 1 191 ? 0.286 2.432 63.411 1.00 60.56 191 LYS A O 1
ATOM 1506 N N . GLU A 1 192 ? 1.100 4.084 62.118 1.00 58.22 192 GLU A N 1
ATOM 1507 C CA . GLU A 1 192 ? 2.485 4.075 62.609 1.00 58.22 192 GLU A CA 1
ATOM 1508 C C . GLU A 1 192 ? 2.769 5.189 63.639 1.00 58.22 192 GLU A C 1
ATOM 1510 O O . GLU A 1 192 ? 3.877 5.249 64.167 1.00 58.22 192 GLU A O 1
ATOM 1515 N N . ALA A 1 193 ? 1.788 6.057 63.916 1.00 52.28 193 ALA A N 1
ATOM 1516 C CA . ALA A 1 193 ? 1.820 7.097 64.950 1.00 52.28 193 ALA A CA 1
ATOM 1517 C C . ALA A 1 193 ? 0.917 6.702 66.124 1.00 52.28 193 ALA A C 1
ATOM 1519 O O . ALA A 1 193 ? 1.298 7.005 67.275 1.00 52.28 193 ALA A O 1
#